Protein AF-A0A2T8IM24-F1 (afdb_monomer)

Sequence (301 aa):
MECHQFGLFATSTAQSNDSTATEGAIHGVPSIEKITFYLVRLEDGVILDEKAFCNDFINLAHSIGAYLYEDLLCIVSLRYQTIHILQIRDSGNLVEVRRIGAFCREDDELFLHSHVQSGYGGSFLPGIKQRLLSYIFRKTWNEVPDQTLRVQHLKKKFYFHFQDYVDLIIWKVQFLDRHHLFIKFGSVDGGVSRSTDQNLAFFAVYNMETTDIVSLYQNSSEELYSLFEQFYDHFHANPQDSSHGKFISSHSNDIHALDQLRTIKNKASSSSQFVKKMMASLPYTCQSQSPSPYFDLSLFS

pLDDT: mean 84.58, std 13.89, range [37.31, 98.0]

Nearest PDB structures (foldseek):
  5yu0-assembly1_B  TM=4.918E-01  e=1.268E+00  Streptomyces pristinaespiralis
  4m54-assembly1_A-2  TM=4.158E-01  e=3.220E+00  Staphylococcus aureus subsp. aureus MW2
  4mp3-assembly1_A-2  TM=2.498E-01  e=1.696E+00  Staphylococcus aureus subsp. aureus MW2
  4aud-assembly1_A  TM=3.528E-01  e=9.745E+00  Alternaria alternata

Secondary structure (DSSP, 8-state):
-----EEEEEEEPPEES-----TTPPTT--EEEEEEEEEEETTT--EEEEEEEEEE----GGGTTEEEETTEEEEEETTTTEEEEEEEETTTEEEEEEEESS-SSTTHHHHHHHHHTTS-------HHHHHHHHHHHHHHHHT--SHHHHHHHHIIIIITTHHHHHS-EEEEEEESSSSEEEEEEE-GGGGT----SS--EEEEEEETTTTEEEEEEETT-HHHHHHHHHSGGGGSPP-TT-GGGGG---TTT-HHHHHHHHHHHHH-S-HHHHHHHHHTTPSPP-------GGG-HHHH-

Mean predicted aligned error: 8.05 Å

Foldseek 3Di:
DPDFDKDKDKDFDDWDPPPPPDPQFDPPDTFTQKMKIFIAGPVPRDTLEMDIDGRFDWPPVVQQQWADAPQWIWGAGQGNLKIFIWGQDPSGYTHGPAIFGQALDPCVVVVVVVVVVVPPPDPDRHTPLVQVLVVQQVVLQVVDPDPVVSVVSCCVRDVVCVVVSSQWGFRGWYDLDPFKIWTKTWHPCCVPDPDQDDIWIKIFIAGSVVRHGPDIDTLQDPVVVVCCLQVVCSLARHPPVDPLCVQDDDSNRDVQNVVVVVVVCVPDPDNSVVSSVVCVCPSPHHDDDGSDNVNRPVVPD

InterPro domains:
  IPR008928 Six-hairpin glycosidase superfamily [SSF48208] (159-287)
  IPR019138 De-etiolated protein 1, Det1 [PF09737] (1-301)
  IPR019138 De-etiolated protein 1, Det1 [PTHR13374] (114-301)

Solvent-accessible surface area (backbone atoms only — not comparable to full-atom values): 17167 Å² total; per-residue (Å²): 131,89,80,84,52,72,43,82,49,77,52,66,52,73,74,43,87,79,63,72,87,50,91,75,52,45,86,92,51,66,29,20,58,40,35,36,40,37,37,24,34,63,90,81,64,47,75,58,34,73,49,75,41,66,65,34,31,60,49,65,69,85,38,46,23,38,26,66,47,95,52,39,35,40,36,39,35,50,20,62,46,30,39,40,33,30,36,58,41,97,89,44,41,76,42,79,78,49,57,40,21,66,37,59,50,88,65,46,59,61,60,50,58,61,49,62,77,67,72,67,88,65,90,77,67,48,33,52,62,36,42,48,52,51,46,54,50,52,53,53,52,69,73,40,90,52,71,74,60,25,56,55,47,36,44,64,66,45,63,69,42,41,66,66,61,68,59,41,35,64,71,34,48,25,62,65,52,100,51,33,37,37,35,28,34,24,48,85,60,64,84,77,53,90,70,87,85,77,73,65,37,35,42,32,36,33,32,63,82,84,60,40,64,77,46,77,40,52,51,66,36,64,67,60,46,52,51,46,49,64,44,40,66,58,64,42,81,73,47,84,90,42,87,47,44,77,23,54,65,37,53,52,81,28,71,65,47,32,50,52,51,50,52,54,58,71,69,47,94,41,70,58,60,49,41,34,60,65,48,64,60,56,52,54,48,81,68,87,76,74,46,43,67,93,61,20,46,93,82,75,108

Organism: NCBI:txid206008

Structure (mmCIF, N/CA/C/O backbone):
data_AF-A0A2T8IM24-F1
#
_entry.id   AF-A0A2T8IM24-F1
#
loop_
_atom_site.group_PDB
_atom_site.id
_atom_site.type_symbol
_atom_site.label_atom_id
_atom_site.label_alt_id
_atom_site.label_comp_id
_atom_site.label_asym_id
_atom_site.label_entity_id
_atom_site.label_seq_id
_atom_site.pdbx_PDB_ins_code
_atom_site.Cartn_x
_atom_site.Cartn_y
_atom_site.Cartn_z
_atom_site.occupancy
_atom_site.B_iso_or_equiv
_atom_site.auth_seq_id
_atom_site.auth_comp_id
_atom_site.auth_asym_id
_atom_site.auth_atom_id
_atom_site.pdbx_PDB_model_num
ATOM 1 N N . MET A 1 1 ? 27.065 -18.290 -9.291 1.00 46.19 1 MET A N 1
ATOM 2 C CA . MET A 1 1 ? 25.693 -17.957 -9.718 1.00 46.19 1 MET A CA 1
ATOM 3 C C . MET A 1 1 ? 25.746 -16.522 -10.189 1.00 46.19 1 MET A C 1
ATOM 5 O O . MET A 1 1 ? 26.211 -15.689 -9.420 1.00 46.19 1 MET A O 1
ATOM 9 N N . GLU A 1 2 ? 25.413 -16.257 -11.449 1.00 53.41 2 GLU A N 1
ATOM 10 C CA . GLU A 1 2 ? 25.278 -14.882 -11.937 1.00 53.41 2 GLU A CA 1
ATOM 11 C C . GLU A 1 2 ? 24.086 -14.257 -11.213 1.00 53.41 2 GLU A C 1
ATOM 13 O O . GLU A 1 2 ? 22.966 -14.754 -11.290 1.00 53.41 2 GLU A O 1
ATOM 18 N N . CYS A 1 3 ? 24.353 -13.237 -10.402 1.00 59.94 3 CYS A N 1
ATOM 19 C CA . CYS A 1 3 ? 23.313 -12.495 -9.711 1.00 59.94 3 CYS A CA 1
ATOM 20 C C . CYS A 1 3 ? 22.766 -11.475 -10.710 1.00 59.94 3 CYS A C 1
ATOM 22 O O . CYS A 1 3 ? 23.382 -10.429 -10.919 1.00 59.94 3 CYS A O 1
ATOM 24 N N . HIS A 1 4 ? 21.667 -11.804 -11.390 1.00 72.62 4 HIS A N 1
ATOM 25 C CA . HIS A 1 4 ? 21.020 -10.849 -12.281 1.00 72.62 4 HIS A CA 1
ATOM 26 C C . HIS A 1 4 ? 20.428 -9.717 -11.442 1.00 72.62 4 HIS A C 1
ATOM 28 O O . HIS A 1 4 ? 19.512 -9.916 -10.650 1.00 72.62 4 HIS A O 1
ATOM 34 N N . GLN A 1 5 ? 20.982 -8.518 -11.602 1.00 88.94 5 GLN A N 1
ATOM 35 C CA . GLN A 1 5 ? 20.450 -7.326 -10.961 1.00 88.94 5 GLN A CA 1
ATOM 36 C C . GLN A 1 5 ? 19.351 -6.729 -11.838 1.00 88.94 5 GLN A C 1
ATOM 38 O O . GLN A 1 5 ? 19.557 -6.479 -13.031 1.00 88.94 5 GLN A O 1
ATOM 43 N N . PHE A 1 6 ? 18.193 -6.480 -11.234 1.00 92.19 6 PHE A N 1
ATOM 44 C CA . PHE A 1 6 ? 17.045 -5.887 -11.907 1.00 92.19 6 PHE A CA 1
ATOM 45 C C . PHE A 1 6 ? 16.760 -4.484 -11.377 1.00 92.19 6 PHE A C 1
ATOM 47 O O . PHE A 1 6 ? 16.912 -4.203 -10.189 1.00 92.19 6 PHE A O 1
ATOM 54 N N . GLY A 1 7 ? 16.318 -3.607 -12.270 1.00 92.50 7 GLY A N 1
ATOM 55 C CA . GLY A 1 7 ? 15.739 -2.312 -11.952 1.00 92.50 7 GLY A CA 1
ATOM 56 C C . GLY A 1 7 ? 14.269 -2.284 -12.346 1.00 92.50 7 GLY A C 1
ATOM 57 O O . GLY A 1 7 ? 13.880 -2.848 -13.368 1.00 92.50 7 GLY A O 1
ATOM 58 N N . LEU A 1 8 ? 13.458 -1.607 -11.537 1.00 93.69 8 LEU A N 1
ATOM 59 C CA . LEU A 1 8 ? 12.052 -1.365 -11.826 1.00 93.69 8 LEU A CA 1
ATOM 60 C C . LEU A 1 8 ? 11.854 0.119 -12.137 1.00 93.69 8 LEU A C 1
ATOM 62 O O . LEU A 1 8 ? 12.146 0.977 -11.304 1.00 93.69 8 LEU A O 1
ATOM 66 N N . PHE A 1 9 ? 11.336 0.414 -13.324 1.00 94.88 9 PHE A N 1
ATOM 67 C CA . PHE A 1 9 ? 11.129 1.781 -13.799 1.00 94.88 9 PHE A CA 1
ATOM 68 C C . PHE A 1 9 ? 9.671 1.985 -14.179 1.00 94.88 9 PHE A C 1
ATOM 70 O O . PHE A 1 9 ? 9.049 1.082 -14.725 1.00 94.88 9 PHE A O 1
ATOM 77 N N . ALA A 1 10 ? 9.118 3.166 -13.917 1.00 95.25 10 ALA A N 1
ATOM 78 C CA . ALA A 1 10 ? 7.740 3.483 -14.270 1.00 95.25 10 ALA A CA 1
ATOM 79 C C . ALA A 1 10 ? 7.677 4.682 -15.218 1.00 95.25 10 ALA A C 1
ATOM 81 O O . ALA A 1 10 ? 8.375 5.677 -15.019 1.00 95.25 10 ALA A O 1
ATOM 82 N N . THR A 1 11 ? 6.807 4.607 -16.222 1.00 95.06 11 THR A N 1
ATOM 83 C CA . THR A 1 11 ? 6.471 5.732 -17.105 1.00 95.06 11 THR A CA 1
ATOM 84 C C . THR A 1 11 ? 4.968 5.952 -17.131 1.00 95.06 11 THR A C 1
ATOM 86 O O . THR A 1 11 ? 4.197 4.999 -17.027 1.00 95.06 11 THR A O 1
ATOM 89 N N . SER A 1 12 ? 4.543 7.189 -17.355 1.00 94.12 12 SER A N 1
ATOM 90 C CA . SER A 1 12 ? 3.135 7.559 -17.493 1.00 94.12 12 SER A CA 1
ATOM 91 C C . SER A 1 12 ? 2.935 8.476 -18.693 1.00 94.12 12 SER A C 1
ATOM 93 O O . SER A 1 12 ? 3.778 9.335 -18.960 1.00 94.12 12 SER A O 1
ATOM 95 N N . THR A 1 13 ? 1.809 8.335 -19.387 1.00 92.62 13 THR A N 1
ATOM 96 C CA . THR A 1 13 ? 1.351 9.347 -20.347 1.00 92.62 13 THR A CA 1
ATOM 97 C C . THR A 1 13 ? 0.894 10.622 -19.628 1.00 92.62 13 THR A C 1
ATOM 99 O O . THR A 1 13 ? 0.854 10.687 -18.395 1.00 92.62 13 THR A O 1
ATOM 102 N N . ALA A 1 14 ? 0.579 11.671 -20.394 1.00 83.31 14 ALA A N 1
ATOM 103 C CA . ALA A 1 14 ? 0.016 12.890 -19.828 1.00 83.31 14 ALA A CA 1
ATOM 104 C C . ALA A 1 14 ? -1.336 12.605 -19.154 1.00 83.31 14 ALA A C 1
ATOM 106 O O . ALA A 1 14 ? -2.124 11.779 -19.617 1.00 83.31 14 ALA A O 1
ATOM 107 N N . GLN A 1 15 ? -1.605 13.313 -18.059 1.00 76.81 15 GLN A N 1
ATOM 108 C CA . GLN A 1 15 ? -2.875 13.219 -17.350 1.00 76.81 15 GLN A CA 1
ATOM 109 C C . GLN A 1 15 ? -4.009 13.725 -18.249 1.00 76.81 15 GLN A C 1
ATOM 111 O O . GLN A 1 15 ? -3.958 14.851 -18.748 1.00 76.81 15 GLN A O 1
ATOM 116 N N . SER A 1 16 ? -5.041 12.905 -18.445 1.00 68.31 16 SER A N 1
ATOM 117 C CA . SER A 1 16 ? -6.236 13.306 -19.184 1.00 68.31 16 SER A CA 1
ATOM 118 C C . SER A 1 16 ? -7.248 13.919 -18.216 1.00 68.31 16 SER A C 1
ATOM 120 O O . SER A 1 16 ? -7.631 13.278 -17.234 1.00 68.31 16 SER A O 1
ATOM 122 N N . ASN A 1 17 ? -7.719 15.134 -18.505 1.00 61.56 17 ASN A N 1
ATOM 123 C CA . ASN A 1 17 ? -8.777 15.783 -17.718 1.00 61.56 17 ASN A CA 1
ATOM 124 C C . ASN A 1 17 ? -10.176 15.209 -18.005 1.00 61.56 17 ASN A C 1
ATOM 126 O O . ASN A 1 17 ? -11.102 15.464 -17.239 1.00 61.56 17 ASN A O 1
ATOM 130 N N . ASP A 1 18 ? -10.322 14.406 -19.062 1.00 57.75 18 ASP A N 1
ATOM 131 C CA . ASP A 1 18 ? -11.560 13.696 -19.385 1.00 57.75 18 ASP A CA 1
ATOM 132 C C . ASP A 1 18 ? -11.717 12.469 -18.480 1.00 57.75 18 ASP A C 1
ATOM 134 O O . ASP A 1 18 ? -11.495 11.321 -18.863 1.00 57.75 18 ASP A O 1
ATOM 138 N N . SER A 1 19 ? -12.095 12.700 -17.224 1.00 56.09 19 SER A N 1
ATOM 139 C CA . SER A 1 19 ? -12.531 11.631 -16.332 1.00 56.09 19 SER A CA 1
ATOM 140 C C . SER A 1 19 ? -13.982 11.266 -16.650 1.00 56.09 19 SER A C 1
ATOM 142 O O . SER A 1 19 ? -14.890 11.586 -15.881 1.00 56.09 19 SER A O 1
ATOM 144 N N . THR A 1 20 ? -14.239 10.592 -17.775 1.00 56.59 20 THR A N 1
ATOM 145 C CA . THR A 1 20 ? -15.517 9.881 -17.911 1.00 56.59 20 THR A CA 1
ATOM 146 C C . THR A 1 20 ? -15.603 8.878 -16.764 1.00 56.59 20 THR A C 1
ATOM 148 O O . THR A 1 20 ? -14.644 8.136 -16.527 1.00 56.59 20 THR A O 1
ATOM 151 N N . ALA A 1 21 ? -16.703 8.898 -16.011 1.00 57.41 21 ALA A N 1
ATOM 152 C CA . ALA A 1 21 ? -16.924 7.980 -14.903 1.00 57.41 21 ALA A CA 1
ATOM 153 C C . ALA A 1 21 ? -17.048 6.553 -15.454 1.00 57.4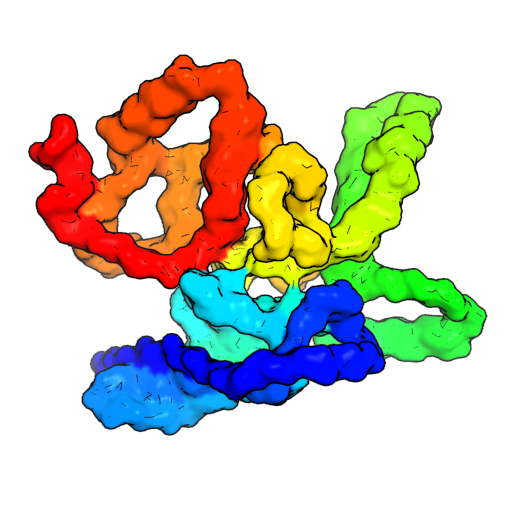1 21 ALA A C 1
ATOM 155 O O . ALA A 1 21 ? -18.109 6.136 -15.912 1.00 57.41 21 ALA A O 1
ATOM 156 N N . THR A 1 22 ? -15.930 5.833 -15.474 1.00 68.12 22 THR A N 1
ATOM 157 C CA . THR A 1 22 ? -15.889 4.405 -15.771 1.00 68.12 22 THR A CA 1
ATOM 158 C C . THR A 1 22 ? -16.422 3.641 -14.563 1.00 68.12 22 THR A C 1
ATOM 160 O O . THR A 1 22 ? -16.182 4.037 -13.420 1.00 68.12 22 THR A O 1
ATOM 163 N N . GLU A 1 23 ? -17.141 2.547 -14.798 1.00 74.69 23 GLU A N 1
ATOM 164 C CA . GLU A 1 23 ? -17.643 1.681 -13.731 1.00 74.69 23 GLU A CA 1
ATOM 165 C C . GLU A 1 23 ? -16.497 1.251 -12.792 1.00 74.69 23 GLU A C 1
ATOM 167 O O . GLU A 1 23 ? -15.430 0.839 -13.245 1.00 74.69 23 GLU A O 1
ATOM 172 N N . GLY A 1 24 ? -16.690 1.421 -11.480 1.00 79.19 24 GLY A N 1
ATOM 173 C CA . GLY A 1 24 ? -15.691 1.095 -10.453 1.00 79.19 24 GLY A CA 1
ATOM 174 C C . GLY A 1 24 ? -14.629 2.168 -10.167 1.00 79.19 24 GLY A C 1
ATOM 175 O O . GLY A 1 24 ? -13.860 2.000 -9.221 1.00 79.19 24 GLY A O 1
ATOM 176 N N . ALA A 1 25 ? -14.581 3.273 -10.920 1.00 86.38 25 ALA A N 1
ATOM 177 C CA . ALA A 1 25 ? -13.640 4.364 -10.660 1.00 86.38 25 ALA A CA 1
ATOM 178 C C . ALA A 1 25 ? -14.090 5.263 -9.491 1.00 86.38 25 ALA A C 1
ATOM 180 O 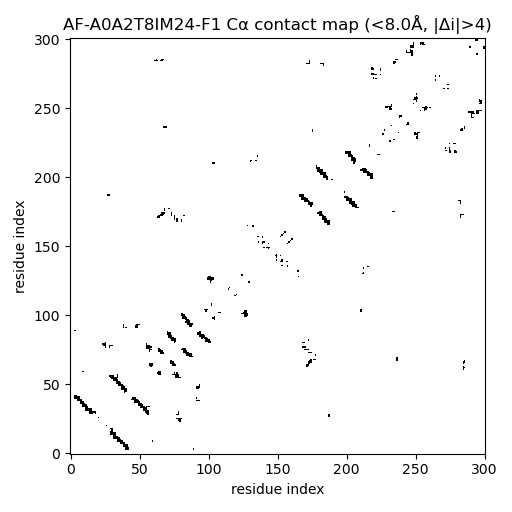O . ALA A 1 25 ? -15.253 5.662 -9.403 1.00 86.38 25 ALA A O 1
ATOM 181 N N . ILE A 1 26 ? -13.153 5.650 -8.622 1.00 86.88 26 ILE A N 1
ATOM 182 C CA . ILE A 1 26 ? -13.397 6.629 -7.558 1.00 86.88 26 ILE A CA 1
ATOM 183 C C . ILE A 1 26 ? -13.573 8.027 -8.153 1.00 86.88 26 ILE A C 1
ATOM 185 O O . ILE A 1 26 ? -12.699 8.553 -8.846 1.00 86.88 26 ILE A O 1
ATOM 189 N N . HIS A 1 27 ? -14.705 8.651 -7.830 1.00 83.25 27 HIS A N 1
ATOM 190 C CA . HIS A 1 27 ? -15.004 10.021 -8.226 1.00 83.25 27 HIS A CA 1
ATOM 191 C C . HIS A 1 27 ? -13.974 11.004 -7.644 1.00 83.25 27 HIS A C 1
ATOM 193 O O . HIS A 1 27 ? -13.648 10.945 -6.462 1.00 83.25 27 HIS A O 1
ATOM 199 N N . GLY A 1 28 ? -13.478 11.926 -8.471 1.00 83.06 28 GLY A N 1
ATOM 200 C CA . GLY A 1 28 ? -12.473 12.921 -8.076 1.00 83.06 28 GLY A CA 1
ATOM 201 C C . GLY A 1 28 ? -11.018 12.452 -8.194 1.00 83.06 28 GLY A C 1
ATOM 202 O O . GLY A 1 28 ? -10.115 13.284 -8.121 1.00 83.06 28 GLY A O 1
ATOM 203 N N . VAL A 1 29 ? -10.767 11.161 -8.444 1.00 86.62 29 VAL A N 1
ATOM 204 C CA . VAL A 1 29 ? -9.418 10.665 -8.753 1.00 86.62 29 VAL A CA 1
ATOM 205 C C . VAL A 1 29 ? -9.135 10.848 -10.253 1.00 86.62 29 VAL A C 1
ATOM 207 O O . VAL A 1 29 ? -9.960 10.446 -11.081 1.00 86.62 29 VAL A O 1
ATOM 210 N N . PRO A 1 30 ? -7.985 11.437 -10.641 1.00 88.19 30 PRO A N 1
ATOM 211 C CA . PRO A 1 30 ? -7.621 11.606 -12.045 1.00 88.19 30 PRO A CA 1
ATOM 212 C C . PRO A 1 30 ? -7.548 10.307 -12.860 1.00 88.19 30 PRO A C 1
ATOM 214 O O . PRO A 1 30 ? -7.606 9.201 -12.326 1.00 88.19 30 PRO A O 1
ATOM 217 N N . SER A 1 31 ? -7.401 10.441 -14.180 1.00 89.25 31 SER A N 1
ATOM 218 C CA . SER A 1 31 ? -7.038 9.332 -15.072 1.00 89.25 31 SER A CA 1
ATOM 219 C C . SER A 1 31 ? -5.699 9.614 -15.733 1.00 89.25 31 SER A C 1
ATOM 221 O O . SER A 1 31 ? -5.455 10.732 -16.193 1.00 89.25 31 SER A O 1
ATOM 223 N N . ILE A 1 32 ? -4.865 8.590 -15.837 1.00 91.44 32 ILE A N 1
ATOM 224 C CA . ILE A 1 32 ? -3.737 8.543 -16.758 1.00 91.44 32 ILE A CA 1
ATOM 225 C C . ILE A 1 32 ? -4.038 7.422 -17.750 1.00 91.44 32 ILE A C 1
ATOM 227 O O . ILE A 1 32 ? -4.327 6.291 -17.356 1.00 91.44 32 ILE A O 1
ATOM 231 N N . GLU A 1 33 ? -3.986 7.746 -19.041 1.00 91.56 33 GLU A N 1
ATOM 232 C CA . GLU A 1 33 ? -4.346 6.817 -20.118 1.00 91.56 33 GLU A CA 1
ATOM 233 C C . GLU A 1 33 ? -3.527 5.523 -20.045 1.00 91.56 33 GLU A C 1
ATOM 235 O O . GLU A 1 33 ? -4.095 4.434 -20.129 1.00 91.56 33 GLU A O 1
ATOM 240 N N . LYS A 1 34 ? -2.207 5.632 -19.840 1.00 94.69 34 LYS A N 1
ATOM 241 C CA . LYS A 1 34 ? -1.319 4.478 -19.699 1.00 94.69 34 LYS A CA 1
ATOM 242 C C . LYS A 1 34 ? -0.195 4.756 -18.700 1.00 94.69 34 LYS A C 1
ATOM 244 O O . LYS A 1 34 ? 0.597 5.682 -18.875 1.00 94.69 34 LYS A O 1
ATOM 249 N N . ILE A 1 35 ? -0.094 3.904 -17.686 1.00 96.75 35 ILE A N 1
ATOM 250 C CA . ILE A 1 35 ? 1.029 3.816 -16.745 1.00 96.75 35 ILE A CA 1
ATOM 251 C C . ILE A 1 35 ? 1.692 2.462 -16.967 1.00 96.75 35 ILE A C 1
ATOM 253 O O . ILE A 1 35 ? 1.000 1.455 -17.017 1.00 96.75 35 ILE A O 1
ATOM 257 N N . THR A 1 36 ? 3.010 2.408 -17.139 1.00 97.44 36 THR A N 1
ATOM 258 C CA . THR A 1 36 ? 3.729 1.147 -17.396 1.00 97.44 36 THR A CA 1
ATOM 259 C C . THR A 1 36 ? 4.910 1.013 -16.456 1.00 97.44 36 THR A C 1
ATOM 261 O O . THR A 1 36 ? 5.692 1.951 -16.325 1.00 97.44 36 THR A O 1
ATOM 264 N N . PHE A 1 37 ? 5.020 -0.144 -15.812 1.00 97.62 37 PHE A N 1
ATOM 265 C CA . PHE A 1 37 ? 6.180 -0.563 -15.036 1.00 97.62 37 PHE A CA 1
ATOM 266 C C . PHE A 1 37 ? 7.019 -1.513 -15.886 1.00 97.62 37 PHE A C 1
ATOM 268 O O . PHE A 1 37 ? 6.483 -2.494 -16.390 1.00 97.62 37 PHE A O 1
ATOM 275 N N . TYR A 1 38 ? 8.310 -1.236 -16.022 1.00 97.62 38 TYR A N 1
ATOM 276 C CA . TYR A 1 38 ? 9.271 -2.033 -16.777 1.00 97.62 38 TYR A CA 1
ATOM 277 C C . TYR A 1 38 ? 10.246 -2.701 -15.821 1.00 97.62 38 TYR A C 1
ATOM 279 O O . TYR A 1 38 ? 10.840 -2.033 -14.969 1.00 97.62 38 TYR A O 1
ATOM 287 N N . LEU A 1 39 ? 10.437 -4.002 -16.003 1.00 97.44 39 LEU A N 1
ATOM 288 C CA . LEU A 1 39 ? 11.530 -4.748 -15.402 1.00 97.44 39 LEU A CA 1
ATOM 289 C C . LEU A 1 39 ? 12.720 -4.701 -16.358 1.00 97.44 39 LEU A C 1
ATOM 291 O O . LEU A 1 39 ? 12.632 -5.170 -17.490 1.00 97.44 39 LEU A O 1
ATOM 295 N N . VAL A 1 40 ? 13.828 -4.124 -15.909 1.00 97.19 40 VAL A N 1
ATOM 296 C CA . VAL A 1 40 ? 15.020 -3.892 -16.730 1.00 97.19 40 VAL A CA 1
ATOM 297 C C . VAL A 1 40 ? 16.203 -4.613 -16.109 1.00 97.19 40 VAL A C 1
ATOM 299 O O . VAL A 1 40 ? 16.456 -4.482 -14.912 1.00 97.19 40 VAL A O 1
ATOM 302 N N . ARG A 1 41 ? 16.961 -5.356 -16.911 1.00 94.50 41 ARG A N 1
ATOM 303 C CA . ARG A 1 41 ? 18.243 -5.914 -16.478 1.00 94.50 41 ARG A CA 1
ATOM 304 C C . ARG A 1 41 ? 19.275 -4.793 -16.395 1.00 94.50 41 ARG A C 1
ATOM 306 O O . ARG A 1 41 ? 19.498 -4.085 -17.371 1.00 94.50 41 ARG A O 1
ATOM 313 N N . LEU A 1 42 ? 19.910 -4.625 -15.238 1.00 93.69 42 LEU A N 1
ATOM 314 C CA . LEU A 1 42 ? 20.828 -3.501 -15.017 1.00 93.69 42 LEU A CA 1
ATOM 315 C C . LEU A 1 42 ? 22.165 -3.642 -15.755 1.00 93.69 42 LEU A C 1
ATOM 317 O O . LEU A 1 42 ? 22.823 -2.638 -16.000 1.00 93.69 42 LEU A O 1
ATOM 321 N N . GLU A 1 43 ? 22.561 -4.865 -16.104 1.00 93.50 43 GLU A N 1
ATOM 322 C CA . GLU A 1 43 ? 23.828 -5.142 -16.789 1.00 93.50 43 GLU A CA 1
ATOM 323 C C . GLU A 1 43 ? 23.879 -4.555 -18.207 1.00 93.50 43 GLU A C 1
ATOM 325 O O . GLU A 1 43 ? 24.868 -3.929 -18.585 1.00 93.50 43 GLU A O 1
ATOM 330 N N . ASP A 1 44 ? 22.814 -4.748 -18.985 1.00 93.88 44 ASP A N 1
ATOM 331 C CA . ASP A 1 44 ? 22.751 -4.422 -20.414 1.00 93.88 44 ASP A CA 1
ATOM 332 C C . ASP A 1 44 ? 21.616 -3.439 -20.765 1.00 93.88 44 ASP A C 1
ATOM 334 O O . ASP A 1 44 ? 21.535 -2.965 -21.899 1.00 93.88 44 ASP A O 1
ATOM 338 N N . GLY A 1 45 ? 20.751 -3.099 -19.804 1.00 94.19 45 GLY A N 1
ATOM 339 C CA . GLY A 1 45 ? 19.612 -2.202 -20.002 1.00 94.19 45 GLY A CA 1
ATOM 340 C C . GLY A 1 45 ? 18.443 -2.835 -20.760 1.00 94.19 45 GLY A C 1
ATOM 341 O O . GLY A 1 45 ? 17.535 -2.115 -21.182 1.00 94.19 45 GLY A O 1
ATOM 342 N N . VAL A 1 46 ? 18.438 -4.158 -20.952 1.00 96.44 46 VAL A N 1
ATOM 343 C CA . VAL A 1 46 ? 17.363 -4.852 -21.670 1.00 96.44 46 VAL A CA 1
ATOM 344 C C . VAL A 1 46 ? 16.087 -4.860 -20.829 1.00 96.44 46 VAL A C 1
ATOM 346 O O . VAL A 1 46 ? 16.089 -5.261 -19.664 1.00 96.44 46 VAL A O 1
ATOM 349 N N . ILE A 1 47 ? 14.977 -4.445 -21.442 1.00 97.44 47 ILE A N 1
ATOM 350 C CA . ILE A 1 47 ? 13.635 -4.599 -20.872 1.00 97.44 47 ILE A CA 1
ATOM 351 C C . ILE A 1 47 ? 13.264 -6.081 -20.953 1.00 97.44 47 ILE A C 1
ATOM 353 O O . ILE A 1 47 ? 13.201 -6.648 -22.043 1.00 97.44 47 ILE A O 1
ATOM 357 N N . LEU A 1 48 ? 13.046 -6.700 -19.798 1.00 97.06 48 LEU A N 1
ATOM 358 C CA . LEU A 1 48 ? 12.711 -8.117 -19.677 1.00 97.06 48 LEU A CA 1
ATOM 359 C C . LEU A 1 48 ? 11.199 -8.347 -19.675 1.00 97.06 48 LEU A C 1
ATOM 361 O O . LEU A 1 48 ? 10.727 -9.306 -20.278 1.00 97.06 48 LEU A O 1
ATOM 365 N N . ASP A 1 49 ? 10.450 -7.465 -19.010 1.00 97.88 49 ASP A N 1
ATOM 366 C CA . ASP A 1 49 ? 8.996 -7.568 -18.892 1.00 97.88 49 ASP A CA 1
ATOM 367 C C . ASP A 1 49 ? 8.358 -6.200 -18.609 1.00 97.88 49 ASP A C 1
ATOM 369 O O . ASP A 1 49 ? 9.034 -5.263 -18.165 1.00 97.88 49 ASP A O 1
ATOM 373 N N . GLU A 1 50 ? 7.049 -6.090 -18.827 1.00 97.25 50 GLU A N 1
ATOM 374 C CA . GLU A 1 50 ? 6.271 -4.887 -18.542 1.00 97.25 50 GLU A CA 1
ATOM 375 C C . GLU A 1 50 ? 4.887 -5.184 -17.945 1.00 97.25 50 GLU A C 1
ATOM 377 O O . GLU A 1 50 ? 4.201 -6.138 -18.306 1.00 97.25 50 GLU A O 1
ATOM 382 N N . LYS A 1 51 ? 4.428 -4.307 -17.049 1.00 97.50 51 LYS A N 1
ATOM 383 C CA . LYS A 1 51 ? 3.048 -4.280 -16.552 1.00 97.50 51 LYS A CA 1
ATOM 384 C C . LYS A 1 51 ? 2.432 -2.918 -16.834 1.00 97.50 51 LYS A C 1
ATOM 386 O O . LYS A 1 51 ? 2.822 -1.918 -16.231 1.00 97.50 51 LYS A O 1
ATOM 391 N N . ALA A 1 52 ? 1.440 -2.894 -17.720 1.00 97.00 52 ALA A N 1
ATOM 392 C CA . ALA A 1 52 ? 0.676 -1.697 -18.043 1.00 97.00 52 ALA A CA 1
ATOM 393 C C . ALA A 1 52 ? -0.654 -1.628 -17.272 1.00 97.00 52 ALA A C 1
ATOM 395 O O . ALA A 1 52 ? -1.342 -2.632 -17.090 1.00 97.00 52 ALA A O 1
ATOM 396 N N . PHE A 1 53 ? -1.021 -0.414 -16.874 1.00 96.12 53 PHE A N 1
ATOM 397 C CA . PHE A 1 53 ? -2.297 -0.027 -16.285 1.00 96.12 53 PHE A CA 1
ATOM 398 C C . PHE A 1 53 ? -2.917 1.046 -17.175 1.00 96.12 53 PHE A C 1
ATOM 400 O O . PHE A 1 53 ? -2.265 2.045 -17.490 1.00 96.12 53 PHE A O 1
ATOM 407 N N . CYS A 1 54 ? -4.160 0.830 -17.598 1.00 93.38 54 CYS A N 1
ATOM 408 C CA . CYS A 1 54 ? -4.859 1.719 -18.518 1.00 93.38 54 CYS A CA 1
ATOM 409 C C . CYS A 1 54 ? -5.988 2.460 -17.810 1.00 93.38 54 CYS A C 1
ATOM 411 O O . CYS A 1 54 ? -6.754 1.847 -17.067 1.00 93.38 54 CYS A O 1
ATOM 413 N N . ASN A 1 55 ? -6.124 3.755 -18.097 1.00 92.25 55 ASN A N 1
ATOM 414 C CA . ASN A 1 55 ? -7.153 4.624 -17.521 1.00 92.25 55 ASN A CA 1
ATOM 415 C C . ASN A 1 55 ? -7.211 4.534 -15.991 1.00 92.25 55 ASN A C 1
ATOM 417 O O . ASN A 1 55 ? -8.287 4.385 -15.410 1.00 92.25 55 ASN A O 1
ATOM 421 N N . ASP A 1 56 ? -6.041 4.568 -15.358 1.00 93.44 56 ASP A N 1
ATOM 422 C CA . ASP A 1 56 ? -5.857 4.404 -13.918 1.00 93.44 56 ASP A CA 1
ATOM 423 C C . ASP A 1 56 ? -5.050 5.579 -13.353 1.00 93.44 56 ASP A C 1
ATOM 425 O O . ASP A 1 56 ? -4.498 6.396 -14.089 1.00 93.44 56 ASP A O 1
ATOM 429 N N . PHE A 1 57 ? -4.976 5.676 -12.034 1.00 93.19 57 PHE A N 1
ATOM 430 C CA . PHE A 1 57 ? -4.120 6.605 -11.329 1.00 93.19 57 PHE A CA 1
ATOM 431 C C . PHE A 1 57 ? -3.275 5.852 -10.306 1.00 93.19 57 PHE A C 1
ATOM 433 O O . PHE A 1 57 ? -3.772 5.359 -9.294 1.00 93.19 57 PH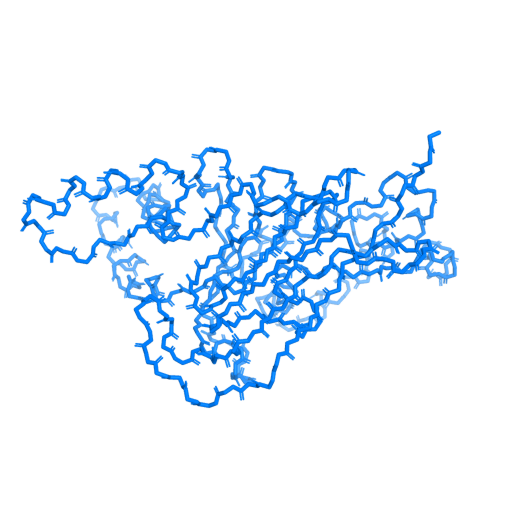E A O 1
ATOM 440 N N . ILE A 1 58 ? -1.972 5.805 -10.566 1.00 94.44 58 ILE A N 1
ATOM 441 C CA . ILE A 1 58 ? -0.958 5.298 -9.644 1.00 94.44 58 ILE A CA 1
ATOM 442 C C . ILE A 1 58 ? -0.055 6.482 -9.316 1.00 94.44 58 ILE A C 1
ATOM 444 O O . ILE A 1 58 ? 0.497 7.120 -10.213 1.00 94.44 58 ILE A O 1
ATOM 448 N N . ASN A 1 59 ? 0.082 6.806 -8.031 1.00 91.06 59 ASN A N 1
ATOM 449 C CA . ASN A 1 59 ? 0.858 7.969 -7.612 1.00 91.06 59 ASN A CA 1
ATOM 450 C C . ASN A 1 59 ? 2.368 7.697 -7.716 1.00 91.06 59 ASN A C 1
ATOM 452 O O . ASN A 1 59 ? 2.998 7.250 -6.761 1.00 91.06 59 ASN A O 1
ATOM 456 N N . LEU A 1 60 ? 2.958 7.973 -8.877 1.00 89.69 60 LEU A N 1
ATOM 457 C CA . LEU A 1 60 ? 4.394 7.780 -9.105 1.00 89.69 60 LEU A CA 1
ATOM 458 C C . LEU A 1 60 ? 5.270 8.851 -8.430 1.00 89.69 60 LEU A C 1
ATOM 460 O O . LEU A 1 60 ? 6.483 8.664 -8.326 1.00 89.69 60 LEU A O 1
ATOM 464 N N . ALA A 1 61 ? 4.694 9.959 -7.945 1.00 85.56 61 ALA A N 1
ATOM 465 C CA . ALA A 1 61 ? 5.464 11.001 -7.274 1.00 85.56 61 ALA A CA 1
ATOM 466 C C . ALA A 1 61 ? 6.116 10.430 -6.009 1.00 85.56 61 ALA A C 1
ATOM 468 O O . ALA A 1 61 ? 5.440 9.866 -5.148 1.00 85.56 61 ALA A O 1
ATOM 469 N N . HIS A 1 62 ? 7.441 10.557 -5.916 1.00 82.06 62 HIS A N 1
ATO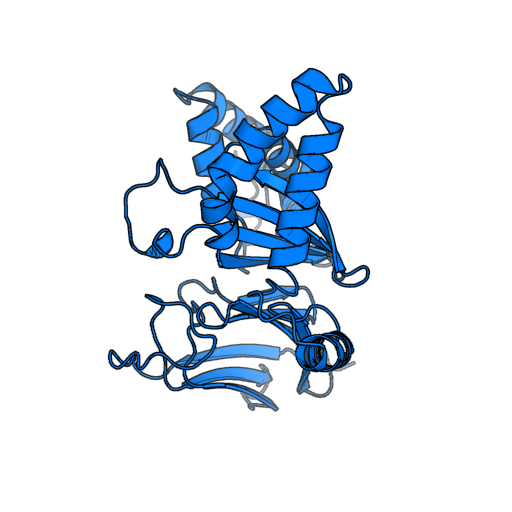M 470 C CA . HIS A 1 62 ? 8.249 9.986 -4.833 1.00 82.06 62 HIS A CA 1
ATOM 471 C C . HIS A 1 62 ? 8.031 8.478 -4.602 1.00 82.06 62 HIS A C 1
ATOM 473 O O . HIS A 1 62 ? 8.256 8.009 -3.491 1.00 82.06 62 HIS A O 1
ATOM 479 N N . SER A 1 63 ? 7.581 7.727 -5.616 1.00 83.44 63 SER A N 1
ATOM 480 C CA . SER A 1 63 ? 7.267 6.293 -5.511 1.00 83.44 63 SER A CA 1
ATOM 481 C C . SER A 1 63 ? 6.180 5.968 -4.475 1.00 83.44 63 SER A C 1
ATOM 483 O O . SER A 1 63 ? 6.222 4.931 -3.825 1.00 83.44 63 SER A O 1
ATOM 485 N N . ILE A 1 64 ? 5.196 6.852 -4.272 1.00 86.69 64 ILE A N 1
ATOM 486 C CA . ILE A 1 64 ? 4.135 6.642 -3.269 1.00 86.69 64 ILE A CA 1
ATOM 487 C C . ILE A 1 64 ? 3.233 5.449 -3.612 1.00 86.69 64 ILE A C 1
ATOM 489 O O . ILE A 1 64 ? 2.788 4.739 -2.713 1.00 86.69 64 ILE A O 1
ATOM 493 N N . GLY A 1 65 ? 2.945 5.252 -4.894 1.00 90.69 65 GLY A N 1
ATOM 494 C CA . GLY A 1 65 ? 2.008 4.254 -5.398 1.00 90.69 65 GLY A CA 1
ATOM 495 C C . GLY A 1 65 ? 2.599 2.861 -5.582 1.00 90.69 65 GLY A C 1
ATOM 496 O O . GLY A 1 65 ? 1.868 1.980 -6.023 1.00 90.69 65 GLY A O 1
ATOM 497 N N . ALA A 1 66 ? 3.883 2.651 -5.276 1.00 93.94 66 ALA A N 1
ATOM 498 C CA . ALA A 1 66 ? 4.523 1.347 -5.383 1.00 93.94 66 ALA A CA 1
ATOM 499 C C . ALA A 1 66 ? 5.515 1.101 -4.239 1.00 93.94 66 ALA A C 1
ATOM 501 O O . ALA A 1 66 ? 6.224 2.014 -3.817 1.00 93.94 66 ALA A O 1
ATOM 502 N N . TYR A 1 67 ? 5.590 -0.137 -3.759 1.00 94.25 67 TYR A N 1
ATOM 503 C CA . TYR A 1 67 ? 6.554 -0.552 -2.741 1.00 94.25 67 TYR A CA 1
ATOM 504 C C . TYR A 1 67 ? 7.100 -1.942 -3.076 1.00 94.25 67 TYR A C 1
ATOM 506 O O . TYR A 1 67 ? 6.344 -2.850 -3.414 1.00 94.25 67 TYR A O 1
ATOM 514 N N . LEU A 1 68 ? 8.416 -2.101 -2.978 1.00 91.94 68 LEU A N 1
ATOM 515 C CA . LEU A 1 68 ? 9.150 -3.337 -3.224 1.00 91.94 68 LEU A CA 1
ATOM 516 C C . LEU A 1 68 ? 9.664 -3.906 -1.897 1.00 91.94 68 LEU A C 1
ATOM 518 O O . LEU A 1 68 ? 10.292 -3.194 -1.112 1.00 91.94 68 LEU A O 1
ATOM 522 N N . TYR A 1 69 ? 9.419 -5.190 -1.675 1.00 91.19 69 TYR A N 1
ATOM 523 C CA . TYR A 1 69 ? 9.939 -5.967 -0.559 1.00 91.19 69 TYR A CA 1
ATOM 524 C C . TYR A 1 69 ? 10.512 -7.270 -1.101 1.00 91.19 69 TYR A C 1
ATOM 526 O O . TYR A 1 69 ? 9.764 -8.125 -1.570 1.00 91.19 69 TYR A O 1
ATOM 534 N N . GLU A 1 70 ? 11.837 -7.403 -1.050 1.00 89.62 70 GLU A N 1
ATOM 535 C CA . GLU A 1 70 ? 12.563 -8.495 -1.703 1.00 89.62 70 GLU A CA 1
ATOM 536 C C . GLU A 1 70 ? 12.189 -8.597 -3.197 1.00 89.62 70 GLU A C 1
ATOM 538 O O . GLU A 1 70 ? 12.487 -7.687 -3.969 1.00 89.62 70 GLU A O 1
ATOM 543 N N . ASP A 1 71 ? 11.512 -9.670 -3.601 1.00 92.62 71 ASP A N 1
ATOM 544 C CA . ASP A 1 71 ? 11.019 -9.923 -4.956 1.00 92.62 71 ASP A CA 1
ATOM 545 C C . ASP A 1 71 ? 9.525 -9.582 -5.137 1.00 92.62 71 ASP A C 1
ATOM 547 O O . ASP A 1 71 ? 8.989 -9.738 -6.235 1.00 92.62 71 ASP A O 1
ATOM 551 N N . LEU A 1 72 ? 8.835 -9.129 -4.085 1.00 95.12 72 LEU A N 1
ATOM 552 C CA . LEU A 1 72 ? 7.417 -8.775 -4.112 1.00 95.12 72 LEU A CA 1
ATOM 553 C C . LEU A 1 72 ? 7.232 -7.271 -4.291 1.00 95.12 72 LEU A C 1
ATOM 555 O O . LEU A 1 72 ? 7.679 -6.453 -3.490 1.00 95.12 72 LEU A O 1
ATOM 559 N N . LEU A 1 73 ? 6.490 -6.905 -5.324 1.00 95.62 73 LEU A N 1
ATOM 560 C CA . LEU A 1 73 ? 6.112 -5.544 -5.656 1.00 95.62 73 LEU A CA 1
ATOM 561 C C . LEU A 1 73 ? 4.620 -5.356 -5.387 1.00 95.62 73 LEU A C 1
ATOM 563 O O . LEU A 1 73 ? 3.798 -6.084 -5.940 1.00 95.62 73 LEU A O 1
ATOM 567 N N . CYS A 1 74 ? 4.253 -4.354 -4.590 1.00 96.12 74 CYS A N 1
ATOM 568 C CA . CYS A 1 74 ? 2.873 -3.896 -4.502 1.00 96.12 74 CYS A CA 1
ATOM 569 C C . CYS A 1 74 ? 2.699 -2.584 -5.265 1.00 96.12 74 CYS A C 1
ATOM 571 O O . CYS A 1 74 ? 3.543 -1.692 -5.187 1.00 96.12 74 CYS A O 1
ATOM 573 N N . ILE A 1 75 ? 1.603 -2.475 -6.013 1.00 97.31 75 ILE A N 1
ATOM 574 C CA . ILE A 1 75 ? 1.219 -1.281 -6.770 1.00 97.31 75 ILE A CA 1
ATOM 575 C C . ILE A 1 75 ? -0.218 -0.928 -6.399 1.00 97.31 75 ILE A C 1
ATOM 577 O O . ILE A 1 75 ? -1.110 -1.774 -6.470 1.00 97.31 75 ILE A O 1
ATOM 581 N N . VAL A 1 76 ? -0.451 0.321 -6.003 1.00 96.69 76 VAL A N 1
ATOM 582 C CA . VAL A 1 76 ? -1.770 0.812 -5.593 1.00 96.69 76 VAL A CA 1
ATOM 583 C C . VAL A 1 76 ? -2.441 1.528 -6.760 1.00 96.69 76 VAL A C 1
ATOM 585 O O . VAL A 1 76 ? -2.072 2.652 -7.106 1.00 96.69 76 VAL A O 1
ATOM 588 N N . SER A 1 77 ? -3.469 0.889 -7.316 1.00 95.75 77 SER A N 1
ATOM 589 C CA . SER A 1 77 ? -4.465 1.523 -8.179 1.00 95.75 77 SER A CA 1
ATOM 590 C C . SER A 1 77 ? -5.379 2.389 -7.312 1.00 95.75 77 SER A C 1
ATOM 592 O O . SER A 1 77 ? -6.278 1.888 -6.629 1.00 95.75 77 SER A O 1
ATOM 594 N N . LEU A 1 78 ? -5.134 3.703 -7.290 1.00 93.19 78 LEU A N 1
ATOM 595 C CA . LEU A 1 78 ? -5.951 4.634 -6.505 1.00 93.19 78 LEU A CA 1
ATOM 596 C C . LEU A 1 78 ? -7.332 4.816 -7.129 1.00 93.19 78 LEU A C 1
ATOM 598 O O . LEU A 1 78 ? -8.315 4.966 -6.404 1.00 93.19 78 LEU A O 1
ATOM 602 N N . ARG A 1 79 ? -7.429 4.789 -8.460 1.00 91.75 79 ARG A N 1
ATOM 603 C CA . ARG A 1 79 ? -8.707 4.999 -9.143 1.00 91.75 79 ARG A CA 1
ATOM 604 C C . ARG A 1 79 ? -9.646 3.812 -8.958 1.00 91.75 79 ARG A C 1
ATOM 606 O O . ARG A 1 79 ? -10.826 4.047 -8.737 1.00 91.75 79 ARG A O 1
ATOM 613 N N . TYR A 1 80 ? -9.139 2.578 -8.986 1.00 93.31 80 TYR A N 1
ATOM 614 C CA . TYR A 1 80 ? -9.957 1.361 -8.845 1.00 93.31 80 TYR A CA 1
ATOM 615 C C . TYR A 1 80 ? -9.815 0.669 -7.486 1.00 93.31 80 TYR A C 1
ATOM 617 O O . TYR A 1 80 ? -10.321 -0.435 -7.296 1.00 93.31 80 TYR A O 1
ATOM 625 N N . GLN A 1 81 ? -9.130 1.300 -6.527 1.00 94.19 81 GLN A N 1
ATOM 626 C CA . GLN A 1 81 ? -9.008 0.816 -5.147 1.00 94.19 81 GLN A CA 1
ATOM 627 C C . GLN A 1 81 ? -8.513 -0.632 -5.055 1.00 94.19 81 GLN A C 1
ATOM 629 O O . GLN A 1 81 ? -9.033 -1.442 -4.285 1.00 94.19 81 GLN A O 1
ATOM 634 N N . THR A 1 82 ? -7.500 -0.942 -5.864 1.00 95.62 82 THR A N 1
ATOM 635 C CA . THR A 1 82 ? -6.920 -2.282 -5.978 1.00 95.62 82 THR A CA 1
ATOM 636 C C . THR A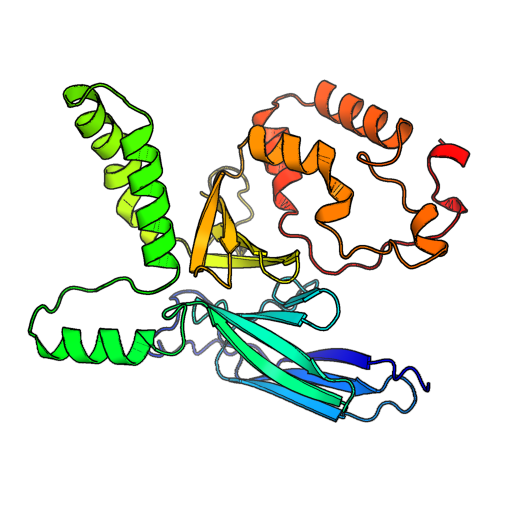 1 82 ? -5.423 -2.238 -5.701 1.00 95.62 82 THR A C 1
ATOM 638 O O . THR A 1 82 ? -4.691 -1.405 -6.230 1.00 95.62 82 THR A O 1
ATOM 641 N N . ILE A 1 83 ? -4.957 -3.150 -4.858 1.00 97.69 83 ILE A N 1
ATOM 642 C CA . ILE A 1 83 ? -3.545 -3.397 -4.592 1.00 97.69 83 ILE A CA 1
ATOM 643 C C . ILE A 1 83 ? -3.142 -4.591 -5.452 1.00 97.69 83 ILE A C 1
ATOM 645 O O . ILE A 1 83 ? -3.626 -5.706 -5.245 1.00 97.69 83 ILE A O 1
ATOM 649 N N . HIS A 1 84 ? -2.271 -4.352 -6.420 1.00 97.56 84 HIS A N 1
ATOM 650 C CA . HIS A 1 84 ? -1.691 -5.386 -7.267 1.00 97.56 84 HIS A CA 1
ATOM 651 C C . HIS A 1 84 ? -0.421 -5.900 -6.607 1.00 97.56 84 HIS A C 1
ATOM 653 O O . HIS A 1 84 ? 0.465 -5.102 -6.311 1.00 97.56 84 HIS A O 1
ATOM 659 N N . ILE A 1 85 ? -0.329 -7.207 -6.382 1.00 97.62 85 ILE A N 1
ATOM 660 C CA . ILE A 1 85 ? 0.869 -7.867 -5.865 1.00 97.62 85 ILE A CA 1
ATOM 661 C C . ILE A 1 85 ? 1.508 -8.628 -7.019 1.00 97.62 85 ILE A C 1
ATOM 663 O O . ILE A 1 85 ? 0.909 -9.555 -7.570 1.00 97.62 85 ILE A O 1
ATOM 667 N N . LEU A 1 86 ? 2.717 -8.226 -7.388 1.00 97.69 86 LEU A N 1
ATOM 668 C CA . LEU A 1 86 ? 3.524 -8.853 -8.421 1.00 97.69 86 LEU A CA 1
ATOM 669 C C . LEU A 1 86 ? 4.773 -9.470 -7.797 1.00 97.69 86 LEU A C 1
ATOM 671 O O . LEU A 1 86 ? 5.323 -8.928 -6.846 1.00 97.69 86 LEU A O 1
ATOM 675 N N . GLN A 1 87 ? 5.228 -10.586 -8.350 1.00 96.81 87 GLN A N 1
ATOM 676 C CA . GLN A 1 87 ? 6.483 -11.229 -7.995 1.00 96.81 87 GLN A CA 1
ATOM 677 C C . GLN A 1 87 ? 7.461 -11.119 -9.164 1.00 96.81 87 GLN A C 1
ATOM 679 O O . GLN A 1 87 ? 7.135 -11.509 -10.290 1.00 96.81 87 GLN A O 1
ATOM 684 N N . ILE A 1 88 ? 8.655 -10.607 -8.882 1.00 95.69 88 ILE A N 1
ATOM 685 C CA . ILE A 1 88 ? 9.789 -10.569 -9.802 1.00 95.69 88 ILE A CA 1
ATOM 686 C C . ILE A 1 88 ? 10.452 -11.947 -9.764 1.00 95.69 88 ILE A C 1
ATOM 688 O O . ILE A 1 88 ? 10.937 -12.386 -8.727 1.00 95.69 88 ILE A O 1
ATOM 692 N N . ARG A 1 89 ? 10.443 -12.666 -10.886 1.00 94.94 89 ARG A N 1
ATOM 693 C CA . ARG A 1 89 ? 11.104 -13.974 -11.004 1.00 94.94 89 ARG A CA 1
ATOM 694 C C . ARG A 1 89 ? 12.547 -13.801 -11.465 1.00 94.94 89 ARG A C 1
ATOM 696 O O . ARG A 1 89 ? 12.815 -12.951 -12.310 1.00 94.94 89 ARG A O 1
ATOM 703 N N . ASP A 1 90 ? 13.431 -14.698 -11.032 1.00 91.44 90 ASP A N 1
ATOM 704 C CA . ASP A 1 90 ? 14.826 -14.765 -11.505 1.00 91.44 90 ASP A CA 1
ATOM 705 C C . ASP A 1 90 ? 14.937 -14.935 -13.030 1.00 91.44 90 ASP A C 1
ATOM 707 O O . ASP A 1 90 ? 15.926 -14.536 -13.639 1.00 91.44 90 ASP A O 1
ATOM 711 N N . SER A 1 91 ? 13.896 -15.484 -13.669 1.00 92.44 91 SER A N 1
ATOM 712 C CA . SER A 1 91 ? 13.778 -15.586 -15.127 1.00 92.44 91 SER A CA 1
ATOM 713 C C . SER A 1 91 ? 13.589 -14.239 -15.835 1.00 92.44 91 SER A C 1
ATOM 715 O O . SER A 1 91 ? 13.617 -14.200 -17.064 1.00 92.44 91 SER A O 1
ATOM 717 N N . GLY A 1 92 ? 13.404 -13.142 -15.094 1.00 93.06 92 GLY A N 1
ATOM 718 C CA . GLY A 1 92 ? 13.157 -11.817 -15.650 1.00 93.06 92 GLY A CA 1
ATOM 719 C C . GLY A 1 92 ? 11.690 -11.552 -15.975 1.00 93.06 92 GLY A C 1
ATOM 720 O O . GLY A 1 92 ? 11.411 -10.865 -16.948 1.00 93.06 92 GLY A O 1
ATOM 721 N N . ASN A 1 93 ? 10.751 -12.101 -15.198 1.00 94.81 93 ASN A N 1
ATOM 722 C CA . ASN A 1 93 ? 9.313 -11.919 -15.433 1.00 94.81 93 ASN A CA 1
ATOM 723 C C . ASN A 1 93 ? 8.608 -11.253 -14.248 1.00 94.81 93 ASN A C 1
ATOM 725 O O . ASN A 1 93 ? 8.935 -11.525 -13.090 1.00 94.81 93 ASN A O 1
ATOM 729 N N . LEU A 1 94 ? 7.597 -10.438 -14.552 1.00 96.25 94 LEU A N 1
ATOM 730 C CA . LEU A 1 94 ? 6.666 -9.823 -13.610 1.00 96.25 94 LEU A CA 1
ATOM 731 C C . LEU A 1 94 ? 5.370 -10.638 -13.566 1.00 96.25 94 LEU A C 1
ATOM 733 O O . LEU A 1 94 ? 4.497 -10.513 -14.424 1.00 96.25 94 LEU A O 1
ATOM 737 N N . VAL A 1 95 ? 5.211 -11.458 -12.529 1.00 97.12 95 VAL A N 1
ATOM 738 C CA . VAL A 1 95 ? 4.024 -12.311 -12.374 1.00 97.12 95 VAL A CA 1
ATOM 739 C C . VAL A 1 95 ? 3.067 -11.683 -11.371 1.00 97.12 95 VAL A C 1
ATOM 741 O O . VAL A 1 95 ? 3.410 -11.543 -10.204 1.00 97.12 95 VAL A O 1
ATOM 744 N N . GLU A 1 96 ? 1.853 -11.327 -11.788 1.00 95.75 96 GLU A N 1
ATOM 745 C CA . GLU A 1 96 ? 0.807 -10.887 -10.857 1.00 95.75 96 GLU A CA 1
ATOM 746 C C . GLU A 1 96 ? 0.294 -12.086 -10.049 1.00 95.75 96 GLU A C 1
ATOM 748 O O . GLU A 1 96 ? -0.332 -12.987 -10.598 1.00 95.75 96 GLU A O 1
ATOM 753 N N . VAL A 1 97 ? 0.591 -12.105 -8.748 1.00 95.38 97 VAL A N 1
ATOM 754 C CA . VAL A 1 97 ? 0.276 -13.221 -7.840 1.00 95.38 97 VAL A CA 1
ATOM 755 C C . VAL A 1 97 ? -0.955 -12.961 -6.975 1.00 95.38 97 VAL A C 1
ATOM 757 O O . VAL A 1 97 ? -1.480 -13.888 -6.362 1.00 95.38 97 VAL A O 1
ATOM 760 N N . ARG A 1 98 ? -1.403 -11.702 -6.866 1.00 94.38 98 ARG A N 1
ATOM 761 C CA . ARG A 1 98 ? -2.625 -11.352 -6.128 1.00 94.38 98 ARG A CA 1
ATOM 762 C C . ARG A 1 98 ? -3.176 -9.988 -6.526 1.00 94.38 98 ARG A C 1
ATOM 764 O O . ARG A 1 98 ? -2.419 -9.071 -6.836 1.00 94.38 98 ARG A O 1
ATOM 771 N N . ARG A 1 99 ? -4.495 -9.832 -6.409 1.00 94.75 99 ARG A N 1
ATOM 772 C CA . ARG A 1 99 ? -5.187 -8.535 -6.395 1.00 94.75 99 ARG A CA 1
ATOM 773 C C . ARG A 1 99 ? -6.006 -8.424 -5.118 1.00 94.75 99 ARG A C 1
ATOM 775 O O . ARG A 1 99 ? -6.681 -9.376 -4.741 1.00 94.75 99 ARG A O 1
ATOM 782 N N . ILE A 1 100 ? -5.916 -7.286 -4.441 1.00 95.81 100 ILE A N 1
ATOM 783 C CA . ILE A 1 100 ? -6.635 -7.031 -3.189 1.00 95.81 100 ILE A CA 1
ATOM 784 C C . ILE A 1 100 ? -7.417 -5.730 -3.350 1.00 95.81 100 ILE A C 1
ATOM 786 O O . ILE A 1 100 ? -6.823 -4.664 -3.477 1.00 95.81 100 ILE A O 1
ATOM 790 N N . GLY A 1 101 ? -8.742 -5.806 -3.331 1.00 93.25 101 GLY A N 1
ATOM 791 C CA . GLY A 1 101 ? -9.614 -4.645 -3.510 1.00 93.25 101 GLY A CA 1
ATOM 792 C C . GLY A 1 101 ? -11.069 -5.030 -3.289 1.00 93.25 101 GLY A C 1
ATOM 793 O O . GLY A 1 101 ? -11.447 -5.403 -2.175 1.00 93.25 101 GLY A O 1
ATOM 794 N N . ALA A 1 102 ? -11.868 -4.983 -4.359 1.00 88.94 102 ALA A N 1
ATOM 795 C CA . ALA A 1 102 ? -13.240 -5.496 -4.363 1.00 88.94 102 ALA A CA 1
ATOM 796 C C . ALA A 1 102 ? -13.303 -6.995 -4.021 1.00 88.94 102 ALA A C 1
ATOM 798 O O . ALA A 1 102 ? -14.225 -7.436 -3.341 1.00 88.94 102 ALA A O 1
ATOM 799 N N . PHE A 1 103 ? -12.279 -7.747 -4.418 1.00 89.06 103 PHE A N 1
ATOM 800 C CA . PHE A 1 103 ? -12.086 -9.151 -4.078 1.00 89.06 103 PHE A CA 1
ATOM 801 C C . PHE A 1 103 ? -10.773 -9.296 -3.304 1.00 89.06 103 PHE A C 1
ATOM 803 O O . PHE A 1 103 ? -9.818 -8.545 -3.532 1.00 89.06 103 PHE A O 1
ATOM 810 N N . CYS A 1 104 ? -10.740 -10.214 -2.342 1.00 88.12 104 CYS A N 1
ATOM 811 C CA . CYS A 1 104 ? -9.549 -10.514 -1.543 1.00 88.12 104 CYS A CA 1
ATOM 812 C C . CYS A 1 104 ? -8.977 -11.901 -1.857 1.00 88.12 104 CYS A C 1
ATOM 814 O O . CYS A 1 104 ? -7.816 -12.157 -1.532 1.00 88.12 104 CYS A O 1
ATOM 816 N N . ARG A 1 105 ? -9.784 -12.777 -2.463 1.00 85.38 105 ARG A N 1
ATOM 817 C CA . ARG A 1 105 ? -9.422 -14.109 -2.950 1.00 85.38 105 ARG A CA 1
ATOM 818 C C . ARG A 1 105 ? -9.943 -14.310 -4.371 1.00 85.38 105 ARG A C 1
ATOM 820 O O . ARG A 1 105 ? -10.892 -13.650 -4.785 1.00 85.38 105 ARG A O 1
ATOM 827 N N . GLU A 1 106 ? -9.318 -15.225 -5.103 1.00 78.56 106 GLU A N 1
ATOM 828 C CA . GLU A 1 106 ? -9.670 -15.531 -6.498 1.00 78.56 106 GLU A CA 1
ATOM 829 C C . GLU A 1 106 ? -11.075 -16.137 -6.632 1.00 78.56 106 GLU A C 1
ATOM 831 O O . GLU A 1 106 ? -11.754 -15.924 -7.631 1.00 78.56 106 GLU A O 1
ATOM 836 N N . ASP A 1 107 ? -11.539 -16.861 -5.613 1.00 78.69 107 ASP A N 1
ATOM 837 C CA . ASP A 1 107 ? -12.855 -17.494 -5.570 1.00 78.69 107 ASP A CA 1
ATOM 838 C C . ASP A 1 107 ? -13.990 -16.541 -5.151 1.00 78.69 107 ASP A C 1
ATOM 840 O O . ASP A 1 107 ? -15.160 -16.858 -5.380 1.00 78.69 107 ASP A O 1
ATOM 844 N N . ASP A 1 108 ? -13.679 -15.353 -4.608 1.00 81.44 108 ASP A N 1
ATOM 845 C CA . ASP A 1 108 ? -14.678 -14.385 -4.121 1.00 81.44 108 ASP A CA 1
ATOM 846 C C . ASP A 1 108 ? -15.652 -13.934 -5.233 1.00 81.44 108 ASP A C 1
ATOM 848 O O . ASP A 1 108 ? -16.839 -13.714 -4.968 1.00 81.44 108 ASP A O 1
ATOM 852 N N . GLU A 1 109 ? -15.180 -13.821 -6.482 1.00 75.06 109 GLU A N 1
ATOM 853 C CA . GLU A 1 109 ? -16.003 -13.420 -7.635 1.00 75.06 109 GLU A CA 1
ATOM 854 C C . GLU A 1 109 ? -17.176 -14.390 -7.851 1.00 75.06 109 GLU A C 1
ATOM 856 O O . GLU A 1 109 ? -18.330 -13.974 -7.998 1.00 75.06 109 GLU A O 1
ATOM 861 N N . LEU A 1 110 ? -16.907 -15.697 -7.785 1.00 72.88 110 LEU A N 1
ATOM 862 C CA . LEU A 1 110 ? -17.913 -16.747 -7.975 1.00 72.88 110 LEU A CA 1
ATOM 863 C C . LEU A 1 110 ? -18.972 -16.726 -6.861 1.00 72.88 110 LEU A C 1
ATOM 865 O O . LEU A 1 110 ? -20.173 -16.876 -7.126 1.00 72.88 110 LEU A O 1
ATOM 869 N N . PHE A 1 111 ? -18.553 -16.487 -5.614 1.00 68.38 111 PHE A N 1
ATOM 870 C CA . PHE A 1 111 ? -19.472 -16.369 -4.478 1.00 68.38 111 PHE A CA 1
ATOM 871 C C . PHE A 1 111 ? -20.400 -15.160 -4.608 1.00 68.38 111 PHE A C 1
ATOM 873 O O . PHE A 1 111 ? -21.588 -15.267 -4.298 1.00 68.38 111 PHE A O 1
ATOM 880 N N . LEU A 1 112 ? -19.904 -14.028 -5.106 1.00 69.12 112 LEU A N 1
ATOM 881 C CA . LEU A 1 112 ? -20.720 -12.825 -5.266 1.00 69.12 112 LEU A CA 1
ATOM 882 C C . LEU A 1 112 ? -21.706 -12.950 -6.433 1.00 69.12 112 LEU A C 1
ATOM 884 O O . LEU A 1 112 ? -22.879 -12.606 -6.273 1.00 69.12 112 LEU A O 1
ATOM 888 N N . HIS A 1 113 ? -21.294 -13.540 -7.558 1.00 65.50 113 HIS A N 1
ATOM 889 C CA . HIS A 1 113 ? -22.192 -13.776 -8.693 1.00 65.50 113 HIS A CA 1
ATOM 890 C C . HIS A 1 113 ? -23.371 -14.701 -8.353 1.00 65.50 113 HIS A C 1
ATOM 892 O O . HIS A 1 113 ? -24.488 -14.453 -8.812 1.00 65.50 113 HIS A O 1
ATOM 898 N N . SER A 1 114 ? -23.166 -15.716 -7.507 1.00 61.94 114 SER A N 1
ATOM 899 C CA . SER A 1 114 ? -24.261 -16.587 -7.046 1.00 61.94 114 SER A CA 1
ATOM 900 C C . SER A 1 114 ? -25.276 -15.864 -6.143 1.00 61.94 114 SER A C 1
ATOM 902 O O . SER A 1 114 ? -26.470 -16.159 -6.193 1.00 61.94 114 SER A O 1
ATOM 904 N N . HIS A 1 115 ? -24.843 -14.861 -5.371 1.00 58.75 115 HIS A N 1
ATOM 905 C CA . HIS A 1 115 ? -25.724 -14.095 -4.481 1.00 58.75 115 HIS A CA 1
ATOM 906 C C . HIS A 1 115 ? -26.507 -12.990 -5.203 1.00 58.75 115 HIS A C 1
ATOM 908 O O . HIS A 1 115 ? -27.665 -12.749 -4.861 1.00 58.75 115 HIS A O 1
ATOM 914 N N . VAL A 1 116 ? -25.938 -12.359 -6.239 1.00 56.56 116 VAL A N 1
ATOM 915 C CA . VAL A 1 116 ? -26.641 -11.335 -7.044 1.00 56.56 116 VAL A CA 1
ATOM 916 C C . VAL A 1 116 ? -27.863 -11.924 -7.769 1.00 56.56 116 VAL A C 1
ATOM 918 O O . VAL A 1 116 ? -28.881 -11.250 -7.920 1.00 56.56 116 VAL A O 1
ATOM 921 N N . GLN A 1 117 ? -27.825 -13.213 -8.127 1.00 51.44 117 GLN A N 1
ATOM 922 C CA . GLN A 1 117 ? -28.963 -13.924 -8.730 1.00 51.44 117 GLN A CA 1
ATOM 923 C C . GLN A 1 117 ? -30.143 -14.144 -7.759 1.00 51.44 117 GLN A C 1
ATOM 925 O O . GLN A 1 117 ? -31.238 -14.485 -8.198 1.00 51.44 117 GLN A O 1
ATOM 930 N N . SER A 1 118 ? -29.955 -13.907 -6.454 1.00 53.94 118 SER A N 1
ATOM 931 C CA . SER A 1 118 ? -30.963 -14.148 -5.407 1.00 53.94 118 SER A CA 1
ATOM 932 C C . SER A 1 118 ? -31.870 -12.939 -5.107 1.00 53.94 118 SER A C 1
ATOM 934 O O . SER A 1 118 ? -32.650 -12.974 -4.158 1.00 53.94 118 SER A O 1
ATOM 936 N N . GLY A 1 119 ? -31.797 -11.857 -5.893 1.00 45.19 119 GLY A N 1
ATOM 937 C CA . GLY A 1 119 ? -32.783 -10.764 -5.866 1.00 45.19 119 GLY A CA 1
ATOM 938 C C . GLY A 1 119 ? -32.664 -9.744 -4.722 1.00 45.19 119 GLY A C 1
ATOM 939 O O . GLY A 1 119 ? -33.463 -8.810 -4.663 1.00 45.19 119 GLY A O 1
ATOM 940 N N . TYR A 1 120 ? -31.664 -9.846 -3.842 1.00 46.44 120 TYR A N 1
ATOM 941 C CA . TYR A 1 120 ? -31.371 -8.804 -2.851 1.00 46.44 120 TYR A CA 1
ATOM 942 C C . TYR A 1 120 ? -30.445 -7.736 -3.454 1.00 46.44 120 TYR A C 1
ATOM 944 O O . TYR A 1 120 ? -29.227 -7.798 -3.322 1.00 46.44 120 TYR A O 1
ATOM 952 N N . GLY A 1 121 ? -31.040 -6.741 -4.119 1.00 42.78 121 GLY A N 1
ATOM 953 C CA . GLY A 1 121 ? -30.365 -5.588 -4.738 1.00 42.78 121 GLY A CA 1
ATOM 954 C C . GLY A 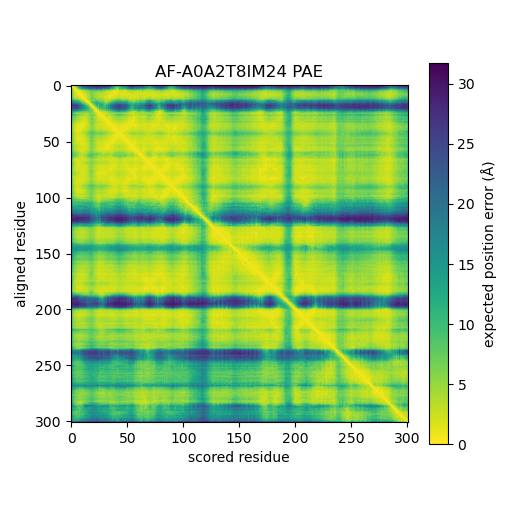1 121 ? -29.822 -4.544 -3.751 1.00 42.78 121 GLY A C 1
ATOM 955 O O . GLY A 1 121 ? -30.005 -3.347 -3.958 1.00 42.78 121 GLY A O 1
ATOM 956 N N . GLY A 1 122 ? -29.197 -4.975 -2.655 1.00 52.34 122 GLY A N 1
ATOM 957 C CA . GLY A 1 122 ? -28.426 -4.082 -1.790 1.00 52.34 122 GLY A CA 1
ATOM 958 C C . GLY A 1 122 ? -27.030 -3.851 -2.367 1.00 52.34 122 GLY A C 1
ATOM 959 O O . GLY A 1 122 ? -26.417 -4.783 -2.884 1.00 52.34 122 GLY A O 1
ATOM 960 N N . SER A 1 123 ? -26.501 -2.630 -2.250 1.00 60.81 123 SER A N 1
ATOM 961 C CA . SER A 1 123 ? -25.096 -2.326 -2.541 1.00 60.81 123 SER A CA 1
ATOM 962 C C . SER A 1 123 ?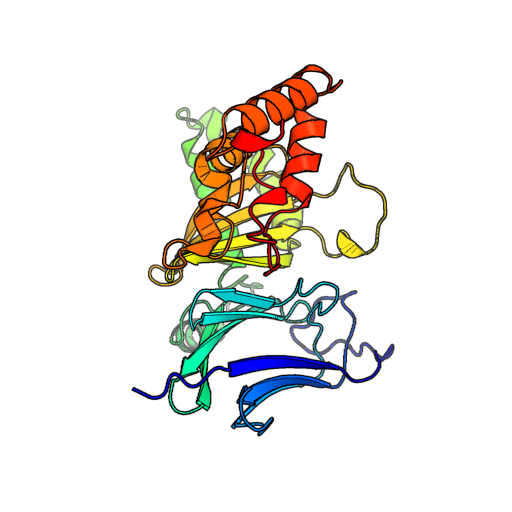 -24.199 -3.044 -1.526 1.00 60.81 123 SER A C 1
ATOM 964 O O . SER A 1 123 ? -23.857 -2.498 -0.474 1.00 60.81 123 SER A O 1
ATOM 966 N N . PHE A 1 124 ? -23.877 -4.308 -1.789 1.00 67.19 124 PHE A N 1
ATOM 967 C CA . PHE A 1 124 ? -22.917 -5.052 -0.988 1.00 67.19 124 PHE A CA 1
ATOM 968 C C . PHE A 1 124 ? -21.552 -4.378 -1.143 1.00 67.19 124 PHE A C 1
ATOM 970 O O . PHE A 1 124 ? -21.110 -4.148 -2.263 1.00 67.19 124 PHE A O 1
ATOM 977 N N . LEU A 1 125 ? -20.904 -4.027 -0.031 1.00 78.69 125 LEU A N 1
ATOM 978 C CA . LEU A 1 125 ? -19.511 -3.582 -0.025 1.00 78.69 125 LEU A CA 1
ATOM 979 C C . LEU A 1 125 ? -18.652 -4.842 0.080 1.00 78.69 125 LEU A C 1
ATOM 981 O O . LEU A 1 125 ? -18.688 -5.454 1.147 1.00 78.69 125 LEU A O 1
ATOM 985 N N . PRO A 1 126 ? -17.931 -5.267 -0.972 1.00 82.94 126 PRO A N 1
ATOM 986 C CA . PRO A 1 126 ? -17.162 -6.500 -0.933 1.00 82.94 126 PRO A CA 1
ATOM 987 C C . PRO A 1 126 ? -15.710 -6.264 -0.485 1.00 82.94 126 PRO A C 1
ATOM 989 O O . PRO A 1 126 ? -15.264 -5.134 -0.250 1.00 82.94 126 PRO A O 1
ATOM 992 N N . GLY A 1 127 ? -14.980 -7.370 -0.340 1.00 89.75 127 GLY A N 1
ATOM 993 C CA . GLY A 1 127 ? -13.525 -7.382 -0.229 1.00 89.75 127 GLY A CA 1
ATOM 994 C C . GLY A 1 127 ? -12.968 -6.638 0.980 1.00 89.75 127 GLY A C 1
ATOM 995 O O . GLY A 1 127 ? -13.408 -6.812 2.120 1.00 89.75 127 GLY A O 1
ATOM 996 N N . ILE A 1 128 ? -11.948 -5.816 0.742 1.00 93.44 128 ILE A N 1
ATOM 997 C CA . ILE A 1 128 ? -11.156 -5.231 1.827 1.00 93.44 128 ILE A CA 1
ATOM 998 C C . ILE A 1 128 ? -11.940 -4.199 2.647 1.00 93.44 128 ILE A C 1
ATOM 1000 O O . ILE A 1 128 ? -11.769 -4.132 3.866 1.00 93.44 128 ILE A O 1
ATOM 1004 N N . LYS A 1 129 ? -12.861 -3.451 2.021 1.00 92.31 129 LYS A N 1
ATOM 1005 C CA . LYS A 1 129 ? -13.732 -2.499 2.734 1.00 92.31 129 LYS A CA 1
ATOM 1006 C C . LYS A 1 129 ? -14.684 -3.222 3.686 1.00 92.31 129 LYS A C 1
ATOM 1008 O O . LYS A 1 129 ? -14.853 -2.799 4.828 1.00 92.31 129 LYS A O 1
ATOM 1013 N N . GLN A 1 130 ? -15.249 -4.350 3.256 1.00 92.94 130 GLN A N 1
ATOM 1014 C CA . GLN A 1 130 ? -16.094 -5.204 4.096 1.00 92.94 130 GLN A CA 1
ATOM 1015 C C . GLN A 1 130 ? -15.349 -5.690 5.341 1.00 92.94 130 GLN A C 1
ATOM 1017 O O . GLN A 1 130 ? -15.867 -5.619 6.462 1.00 92.94 130 GLN A O 1
ATOM 1022 N N . ARG A 1 131 ? -14.118 -6.166 5.138 1.00 94.31 131 ARG A N 1
ATOM 1023 C CA . ARG A 1 131 ? -13.250 -6.699 6.194 1.00 94.31 131 ARG A CA 1
ATOM 1024 C C . ARG A 1 131 ? -12.847 -5.603 7.175 1.00 94.31 131 ARG A C 1
ATOM 1026 O O . ARG A 1 131 ? -12.909 -5.821 8.384 1.00 94.31 131 ARG A O 1
ATOM 1033 N N . LEU A 1 132 ? -12.543 -4.406 6.669 1.00 95.38 132 LEU A N 1
ATOM 1034 C CA . LEU A 1 132 ? -12.287 -3.216 7.480 1.00 95.38 132 LEU A CA 1
ATOM 1035 C C . LEU A 1 132 ? -13.494 -2.862 8.361 1.00 95.38 132 LEU A C 1
ATOM 1037 O O . LEU A 1 132 ? -13.353 -2.754 9.578 1.00 95.38 132 LEU A O 1
ATOM 1041 N N . LEU A 1 133 ? -14.690 -2.745 7.777 1.00 94.81 133 LEU A N 1
ATOM 1042 C CA . LEU A 1 133 ? -15.915 -2.434 8.523 1.00 94.81 133 LEU A CA 1
ATOM 1043 C C . LEU A 1 133 ? -16.239 -3.509 9.566 1.00 94.81 133 LEU A C 1
ATOM 1045 O O . LEU A 1 133 ? -16.582 -3.187 10.704 1.00 94.81 133 LEU A O 1
ATOM 1049 N N . SER A 1 134 ? -16.072 -4.782 9.204 1.00 94.75 134 SER A N 1
ATOM 1050 C CA . SER A 1 134 ? -16.265 -5.917 10.113 1.00 94.75 134 SER A CA 1
ATOM 1051 C C . SER A 1 134 ? -15.308 -5.861 11.298 1.00 94.75 134 SER A C 1
ATOM 1053 O O . SER A 1 134 ? -15.720 -6.103 12.434 1.00 94.75 134 SER A O 1
ATOM 1055 N N . TYR A 1 135 ? -14.045 -5.509 11.054 1.00 96.00 135 TYR A N 1
ATOM 1056 C CA . TYR A 1 135 ? -13.054 -5.332 12.108 1.00 96.00 135 TYR A CA 1
ATOM 1057 C C . TYR A 1 135 ? -13.435 -4.180 13.048 1.00 96.00 135 TYR A C 1
ATOM 1059 O O . TYR A 1 135 ? -13.476 -4.375 14.263 1.00 96.00 135 TYR A O 1
ATOM 1067 N N . ILE A 1 136 ? -13.782 -3.004 12.506 1.00 94.69 136 ILE A N 1
ATOM 1068 C CA . ILE A 1 136 ? -14.190 -1.833 13.307 1.00 94.69 136 ILE A CA 1
ATOM 1069 C C . ILE A 1 136 ? -15.421 -2.167 14.154 1.00 94.69 136 ILE A C 1
ATOM 1071 O O . ILE A 1 136 ? -15.450 -1.861 15.349 1.00 94.69 136 ILE A O 1
ATOM 1075 N N . PHE A 1 137 ? -16.416 -2.831 13.562 1.00 95.00 137 PHE A N 1
ATOM 1076 C CA . PHE A 1 137 ? -17.618 -3.265 14.266 1.00 95.00 137 PHE A CA 1
ATOM 1077 C C . PHE A 1 137 ? -17.276 -4.208 15.422 1.00 95.00 137 PHE A C 1
ATOM 1079 O O . PHE A 1 137 ? -17.657 -3.941 16.561 1.00 95.00 137 PHE A O 1
ATOM 1086 N N . ARG A 1 138 ? -16.525 -5.288 15.155 1.00 94.44 138 ARG A N 1
ATOM 1087 C CA . ARG A 1 138 ? -16.159 -6.291 16.171 1.00 94.44 138 ARG A CA 1
ATOM 1088 C C . ARG A 1 138 ? -15.323 -5.677 17.290 1.00 94.44 138 ARG A C 1
ATOM 1090 O O . ARG A 1 138 ? -15.597 -5.942 18.458 1.00 94.44 138 ARG A O 1
ATOM 1097 N N . LYS A 1 139 ? -14.356 -4.819 16.950 1.00 93.00 139 LYS A N 1
ATOM 1098 C CA . LYS A 1 139 ? -13.546 -4.085 17.930 1.00 93.00 139 LYS A CA 1
ATOM 1099 C C . LYS A 1 139 ? -14.437 -3.218 18.820 1.00 93.00 139 LYS A C 1
ATOM 1101 O O . LYS A 1 139 ? -14.401 -3.363 20.035 1.00 93.00 139 LYS A O 1
ATOM 1106 N N . THR A 1 140 ? -15.314 -2.409 18.222 1.00 92.12 140 THR A N 1
ATOM 1107 C CA . THR A 1 140 ? -16.241 -1.529 18.959 1.00 92.12 140 THR A CA 1
ATOM 1108 C C . THR A 1 140 ? -17.222 -2.318 19.834 1.00 92.12 140 THR A C 1
ATOM 1110 O O . THR A 1 140 ? -17.528 -1.903 20.949 1.00 92.12 140 THR A O 1
ATOM 1113 N N . TRP A 1 141 ? -17.710 -3.462 19.350 1.00 91.69 141 TRP A N 1
ATOM 1114 C CA . TRP A 1 141 ? -18.627 -4.338 20.082 1.00 91.69 141 TRP A CA 1
ATOM 1115 C C . TRP A 1 141 ? -17.969 -4.954 21.324 1.00 91.69 141 TRP A C 1
ATOM 1117 O O . TRP A 1 141 ? -18.593 -5.020 22.383 1.00 91.69 141 TRP A O 1
ATOM 1127 N N . ASN A 1 142 ? -16.704 -5.360 21.204 1.00 92.19 142 ASN A N 1
ATOM 1128 C CA . ASN A 1 142 ? -15.958 -6.027 22.270 1.00 92.19 142 ASN A CA 1
ATOM 1129 C C . ASN A 1 142 ? -15.326 -5.058 23.288 1.00 92.19 142 ASN A C 1
ATOM 1131 O O . ASN A 1 142 ? -14.904 -5.504 24.350 1.00 92.19 142 ASN A O 1
ATOM 1135 N N . GLU A 1 143 ? -15.282 -3.749 23.011 1.00 89.81 143 GLU A N 1
ATOM 1136 C CA . GLU A 1 143 ? -14.760 -2.732 23.945 1.00 89.81 143 GLU A CA 1
ATOM 1137 C C . GLU A 1 143 ? -15.606 -2.585 25.223 1.00 89.81 143 GLU A C 1
ATOM 1139 O O . GLU A 1 143 ? -15.073 -2.216 26.269 1.00 89.81 143 GLU A O 1
ATOM 1144 N N . VAL A 1 144 ? -16.920 -2.836 25.150 1.00 90.62 144 VAL A N 1
ATOM 1145 C CA . VAL A 1 144 ? -17.852 -2.589 26.263 1.00 90.62 144 VAL A CA 1
ATOM 1146 C C . VAL A 1 144 ? -18.498 -3.900 26.737 1.00 90.62 144 VAL A C 1
ATOM 1148 O O . VAL A 1 144 ? -19.235 -4.540 25.974 1.00 90.62 144 VAL A O 1
ATOM 1151 N N . PRO A 1 145 ? -18.276 -4.310 28.003 1.00 86.06 145 PRO A N 1
ATOM 1152 C CA . PRO A 1 145 ? -18.832 -5.553 28.535 1.00 86.06 145 PRO A CA 1
ATOM 1153 C C . PRO A 1 145 ? -20.341 -5.461 28.802 1.00 86.06 145 PRO A C 1
ATOM 1155 O O . PRO A 1 145 ? -21.050 -6.440 28.574 1.00 86.06 145 PRO A O 1
ATOM 1158 N N . ASP A 1 146 ? -20.849 -4.297 29.220 1.00 91.50 146 ASP A N 1
ATOM 1159 C CA . ASP A 1 146 ? -22.281 -4.101 29.466 1.00 91.50 146 ASP A CA 1
ATOM 1160 C C . ASP A 1 146 ? -23.089 -3.989 28.164 1.00 91.50 146 ASP A C 1
ATOM 1162 O O . ASP A 1 146 ? -22.766 -3.207 27.270 1.00 91.50 146 ASP A O 1
ATOM 1166 N N . GLN A 1 147 ? -24.186 -4.742 28.075 1.00 85.31 147 GLN A N 1
ATOM 1167 C CA . GLN A 1 147 ? -25.004 -4.844 26.868 1.00 85.31 147 GLN A CA 1
ATOM 1168 C C . GLN A 1 147 ? -25.735 -3.536 26.536 1.00 85.31 147 GLN A C 1
ATOM 1170 O O . GLN A 1 147 ? -25.863 -3.197 25.357 1.00 85.31 147 GLN A O 1
ATOM 1175 N N . THR A 1 148 ? -26.199 -2.787 27.541 1.00 85.44 148 THR A N 1
ATOM 1176 C CA . THR A 1 148 ? -26.963 -1.551 27.297 1.00 85.44 148 THR A CA 1
ATOM 1177 C C . THR A 1 148 ? -26.060 -0.413 26.829 1.00 85.44 148 THR A C 1
ATOM 1179 O O . THR A 1 148 ? -26.361 0.254 25.832 1.00 85.44 148 THR A O 1
ATOM 1182 N N . LEU A 1 149 ? -24.897 -0.262 27.466 1.00 90.00 149 LEU A N 1
ATOM 1183 C CA . LEU A 1 149 ? -23.871 0.694 27.059 1.00 90.00 149 LEU A CA 1
ATOM 1184 C C . LEU A 1 149 ? -23.257 0.329 25.704 1.00 90.00 149 LEU A C 1
ATOM 1186 O O . LEU A 1 149 ? -22.945 1.226 24.920 1.00 90.00 149 LEU A O 1
ATOM 1190 N N . ARG A 1 150 ? -23.153 -0.964 25.370 1.00 91.69 150 ARG A N 1
ATOM 1191 C CA . ARG A 1 150 ? -22.613 -1.425 24.082 1.00 91.69 150 ARG A CA 1
ATOM 1192 C C . ARG A 1 150 ? -23.402 -0.902 22.887 1.00 91.69 150 ARG A C 1
ATOM 1194 O O . ARG A 1 150 ? -22.799 -0.435 21.924 1.00 91.69 150 ARG A O 1
ATOM 1201 N N . VAL A 1 151 ? -24.735 -0.936 22.940 1.00 89.31 151 VAL A N 1
ATOM 1202 C CA . VAL A 1 151 ? -25.578 -0.438 21.835 1.00 89.31 151 VAL A CA 1
ATOM 1203 C C . VAL A 1 151 ? -25.397 1.071 21.649 1.00 89.31 151 VAL A C 1
ATOM 1205 O O . VAL A 1 151 ? -25.263 1.544 20.519 1.00 89.31 151 VAL A O 1
ATOM 1208 N N . GLN A 1 152 ? -25.342 1.831 22.746 1.00 90.50 152 GLN A N 1
ATOM 1209 C CA . GLN A 1 152 ? -25.106 3.278 22.695 1.00 90.50 152 GLN A CA 1
ATOM 1210 C C . GLN A 1 152 ? -23.706 3.608 22.161 1.00 90.50 152 GLN A C 1
ATOM 1212 O O . GLN A 1 152 ? -23.556 4.494 21.317 1.00 90.50 152 GLN A O 1
ATOM 1217 N N . HIS A 1 153 ? -22.693 2.863 22.605 1.00 90.25 153 HIS A N 1
ATOM 1218 C CA . HIS A 1 153 ? -21.310 3.003 22.155 1.00 90.25 153 HIS A CA 1
ATOM 1219 C C . HIS A 1 153 ? -21.164 2.702 20.665 1.00 90.25 153 HIS A C 1
ATOM 1221 O O . HIS A 1 153 ? -20.582 3.498 19.931 1.00 90.25 153 HIS A O 1
ATOM 1227 N N . LEU A 1 154 ? -21.778 1.615 20.192 1.00 93.25 154 LEU A N 1
ATOM 1228 C CA . LEU A 1 154 ? -21.805 1.246 18.779 1.00 93.25 154 LEU A CA 1
ATOM 1229 C C . LEU A 1 154 ? -22.514 2.310 17.930 1.00 93.25 154 LEU A C 1
ATOM 1231 O O . LEU A 1 154 ? -22.020 2.678 16.866 1.00 93.25 154 LEU A O 1
ATOM 1235 N N . LYS A 1 155 ? -23.635 2.861 18.414 1.00 91.31 155 LYS A N 1
ATOM 1236 C CA . LYS A 1 155 ? -24.332 3.967 17.742 1.00 91.31 155 LYS A CA 1
ATOM 1237 C C . LYS A 1 155 ? -23.431 5.189 17.582 1.00 91.31 155 LYS A C 1
ATOM 1239 O O . LYS A 1 155 ? -23.390 5.770 16.503 1.00 91.31 155 LYS A O 1
ATOM 1244 N N . LYS A 1 156 ? -22.698 5.552 18.636 1.00 91.44 156 LYS A N 1
ATOM 1245 C CA . LYS A 1 156 ? -21.840 6.741 18.660 1.00 91.44 156 LYS A CA 1
ATOM 1246 C C . LYS A 1 156 ? -20.537 6.571 17.874 1.00 91.44 156 LYS A C 1
ATOM 1248 O O . LYS A 1 156 ? -20.119 7.518 17.225 1.00 91.44 156 LYS A O 1
ATOM 1253 N N . LYS A 1 157 ? -19.879 5.410 17.955 1.00 89.56 157 LYS A N 1
ATOM 1254 C CA . LYS A 1 157 ? -18.570 5.182 17.320 1.00 89.56 157 LYS A CA 1
ATOM 1255 C C . LYS A 1 157 ? -18.660 4.600 15.914 1.00 89.56 157 LYS A C 1
ATOM 1257 O O . LYS A 1 157 ? -17.881 5.003 15.065 1.00 89.56 157 LYS A O 1
ATOM 1262 N N . PHE A 1 158 ? -19.573 3.658 15.675 1.00 93.50 158 PHE A N 1
ATOM 1263 C CA . PHE A 1 158 ? -19.658 2.955 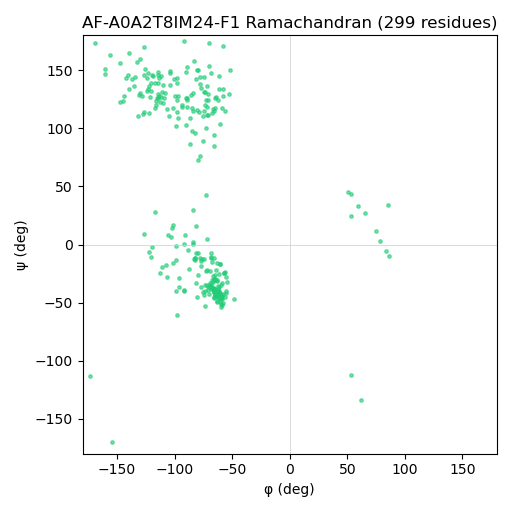14.395 1.00 93.50 158 PHE A CA 1
ATOM 1264 C C . PHE A 1 158 ? -20.728 3.550 13.485 1.00 93.50 158 PHE A C 1
ATOM 1266 O O . PHE A 1 158 ? -20.406 4.043 12.414 1.00 93.50 158 PHE A O 1
ATOM 1273 N N . TYR A 1 159 ? -21.995 3.549 13.913 1.00 93.81 159 TYR A N 1
ATOM 1274 C CA . TYR A 1 159 ? -23.095 3.953 13.028 1.00 93.81 159 TYR A CA 1
ATOM 1275 C C . TYR A 1 159 ? -23.087 5.446 12.693 1.00 93.81 159 TYR A C 1
ATOM 1277 O O . TYR A 1 159 ? -23.405 5.809 11.566 1.00 93.81 159 TYR A O 1
ATOM 1285 N N . PHE A 1 160 ? -22.699 6.305 13.640 1.00 92.62 160 PHE A N 1
ATOM 1286 C CA . PHE A 1 160 ? -22.564 7.742 13.389 1.00 92.62 160 PHE A CA 1
ATOM 1287 C C . PHE A 1 160 ? -21.501 8.056 12.321 1.00 92.62 160 PHE A C 1
ATOM 1289 O O . PHE A 1 160 ? -21.711 8.951 11.514 1.00 92.62 160 PHE A O 1
ATOM 1296 N N . HIS A 1 161 ? -20.409 7.286 12.284 1.00 91.12 161 HIS A N 1
ATOM 1297 C CA . HIS A 1 161 ? -19.294 7.444 11.341 1.00 91.12 161 HIS A CA 1
ATOM 1298 C C . HIS A 1 161 ? -19.330 6.432 10.188 1.00 91.12 161 HIS A C 1
ATOM 1300 O O . HIS A 1 161 ? -18.336 6.241 9.494 1.00 91.12 161 HIS A O 1
ATOM 1306 N N . PHE A 1 162 ? -20.455 5.738 9.986 1.00 92.00 162 PHE A N 1
ATOM 1307 C CA . PHE A 1 162 ? -20.514 4.626 9.039 1.00 92.00 162 PHE A CA 1
ATOM 1308 C C . PHE A 1 162 ? -20.170 5.072 7.618 1.00 92.00 162 PHE A C 1
ATOM 1310 O O . PHE A 1 162 ? -19.348 4.438 6.963 1.00 92.00 162 PHE A O 1
ATOM 1317 N N . GLN A 1 163 ? -20.749 6.191 7.177 1.00 90.44 163 GLN A N 1
ATOM 1318 C CA . GLN A 1 163 ? -20.477 6.743 5.854 1.00 90.44 163 GLN A CA 1
ATOM 1319 C C . GLN A 1 163 ? -19.007 7.163 5.714 1.00 90.44 163 GLN A C 1
ATOM 1321 O O . GLN A 1 163 ? -18.369 6.795 4.733 1.00 90.44 163 GLN A O 1
ATOM 1326 N N . ASP A 1 164 ? -18.437 7.798 6.747 1.00 90.50 164 ASP A N 1
ATOM 1327 C CA . ASP A 1 164 ? -17.017 8.168 6.771 1.00 90.50 164 ASP A CA 1
ATOM 1328 C C . ASP A 1 164 ? -16.113 6.946 6.541 1.00 90.50 164 ASP A C 1
ATOM 1330 O O . ASP A 1 164 ? -15.124 7.039 5.821 1.00 90.50 164 ASP A O 1
ATOM 1334 N N . TYR A 1 165 ? -16.452 5.786 7.122 1.00 91.38 165 TYR A N 1
ATOM 1335 C CA . TYR A 1 165 ? -15.699 4.542 6.924 1.00 91.38 165 TYR A CA 1
ATOM 1336 C C . TYR A 1 165 ? -15.869 3.941 5.528 1.00 91.38 165 TYR A C 1
ATOM 1338 O O . TYR A 1 165 ? -14.919 3.365 4.996 1.00 91.38 165 TYR A O 1
ATOM 1346 N N . VAL A 1 166 ? -17.063 4.044 4.944 1.00 90.31 166 VAL A N 1
ATOM 1347 C CA . VAL A 1 166 ? -17.344 3.567 3.581 1.00 90.31 166 VAL A CA 1
ATOM 1348 C C . VAL A 1 166 ? -16.561 4.381 2.549 1.00 90.31 166 VAL A C 1
ATOM 1350 O O . VAL A 1 166 ? -16.019 3.808 1.595 1.00 90.31 166 VAL A O 1
ATOM 1353 N N . ASP A 1 167 ? -16.442 5.686 2.781 1.00 89.94 167 ASP A N 1
ATOM 1354 C CA . ASP A 1 167 ? -15.784 6.638 1.883 1.00 89.94 167 ASP A CA 1
ATOM 1355 C C . ASP A 1 167 ? -14.253 6.626 1.997 1.00 89.94 167 ASP A C 1
ATOM 1357 O O . ASP A 1 167 ? -13.560 7.217 1.166 1.00 89.94 167 ASP A O 1
ATOM 1361 N N . LEU A 1 168 ? -13.697 5.898 2.973 1.00 91.88 168 LEU A N 1
ATOM 1362 C CA . LEU A 1 168 ? -12.258 5.670 3.049 1.00 91.88 168 LEU A CA 1
ATOM 1363 C C . LEU A 1 168 ? -11.747 4.988 1.777 1.00 91.88 168 LEU A C 1
ATOM 1365 O O . LEU A 1 168 ? -12.287 3.976 1.313 1.00 91.88 168 LEU A O 1
ATOM 1369 N N . ILE A 1 169 ? -10.641 5.511 1.264 1.00 92.69 169 ILE A N 1
ATOM 1370 C CA . ILE A 1 169 ? -9.886 4.929 0.164 1.00 92.69 169 ILE A CA 1
ATOM 1371 C C . ILE A 1 169 ? -8.507 4.469 0.630 1.00 92.69 169 ILE A C 1
ATOM 1373 O O . ILE A 1 169 ? -7.908 5.059 1.531 1.00 92.69 169 ILE A O 1
ATOM 1377 N N . ILE A 1 170 ? -7.998 3.410 0.009 1.00 94.81 170 ILE A N 1
ATOM 1378 C CA . ILE A 1 170 ? -6.607 2.981 0.092 1.00 94.81 170 ILE A CA 1
ATOM 1379 C C . ILE A 1 170 ? -5.765 4.082 -0.543 1.00 94.81 170 ILE A C 1
ATOM 1381 O O . ILE A 1 170 ? -5.901 4.368 -1.729 1.00 94.81 170 ILE A O 1
ATOM 1385 N N . TRP A 1 171 ? -4.903 4.692 0.261 1.00 91.00 171 TRP A N 1
ATOM 1386 C CA . TRP A 1 171 ? -4.010 5.769 -0.157 1.00 91.00 171 TRP A CA 1
ATOM 1387 C C . TRP A 1 171 ? -2.605 5.288 -0.461 1.00 91.00 171 TRP A C 1
ATOM 1389 O O . TRP A 1 171 ? -1.939 5.806 -1.354 1.00 91.00 171 TRP A O 1
ATOM 1399 N N . LYS A 1 172 ? -2.116 4.368 0.366 1.00 92.81 172 LYS A N 1
ATOM 1400 C CA . LYS A 1 172 ? -0.729 3.928 0.335 1.00 92.81 172 LYS A CA 1
ATOM 1401 C C . LYS A 1 172 ? -0.599 2.585 1.022 1.00 92.81 172 LYS A C 1
ATOM 1403 O O . LYS A 1 172 ? -1.308 2.315 1.992 1.00 92.81 172 LYS A O 1
ATOM 1408 N N . VAL A 1 173 ? 0.327 1.776 0.531 1.00 95.75 173 VAL A N 1
ATOM 1409 C CA . VAL A 1 173 ? 0.603 0.438 1.040 1.00 95.75 173 VAL A CA 1
ATOM 1410 C C . VAL A 1 173 ? 2.111 0.243 1.110 1.00 95.75 173 VAL A C 1
ATOM 1412 O O . VAL A 1 173 ? 2.833 0.711 0.235 1.00 95.75 173 VAL A O 1
ATOM 1415 N N . GLN A 1 174 ? 2.570 -0.447 2.146 1.00 94.50 174 GLN A N 1
ATOM 1416 C CA . GLN A 1 174 ? 3.896 -1.062 2.197 1.00 94.50 174 GLN A CA 1
ATOM 1417 C C . GLN A 1 174 ? 3.755 -2.519 2.638 1.00 94.50 174 GLN A C 1
ATOM 1419 O O . GLN A 1 174 ? 2.768 -2.876 3.290 1.00 94.50 174 GLN A O 1
ATOM 1424 N N . PHE A 1 175 ? 4.756 -3.342 2.349 1.00 94.44 175 PHE A N 1
ATOM 1425 C CA . PHE A 1 175 ? 4.910 -4.620 3.039 1.00 94.44 175 PHE A CA 1
ATOM 1426 C C . PHE A 1 175 ? 5.522 -4.389 4.425 1.00 94.44 175 PHE A C 1
ATOM 1428 O O . PHE A 1 175 ? 6.353 -3.498 4.602 1.00 94.44 175 PHE A O 1
ATOM 1435 N N . LEU A 1 176 ? 5.094 -5.179 5.406 1.00 92.56 176 LEU A N 1
ATOM 1436 C CA . LEU A 1 176 ? 5.838 -5.378 6.657 1.00 92.56 176 LEU A CA 1
ATOM 1437 C C . LEU A 1 176 ? 6.685 -6.649 6.571 1.00 92.56 176 LEU A C 1
ATOM 1439 O O . LEU A 1 176 ? 7.807 -6.696 7.060 1.00 92.56 176 LEU A O 1
ATOM 1443 N N . ASP A 1 177 ? 6.130 -7.661 5.912 1.00 91.75 177 ASP A N 1
ATOM 1444 C CA . ASP A 1 177 ? 6.770 -8.917 5.554 1.00 91.75 177 ASP A CA 1
ATOM 1445 C C . ASP A 1 177 ? 6.054 -9.499 4.316 1.00 91.75 177 ASP A C 1
ATOM 1447 O O . ASP A 1 177 ? 5.209 -8.840 3.700 1.00 91.75 177 ASP A O 1
ATOM 1451 N N . ARG A 1 178 ? 6.360 -10.748 3.945 1.00 92.94 178 ARG A N 1
ATOM 1452 C CA . ARG A 1 178 ? 5.760 -11.410 2.770 1.00 92.94 178 ARG A CA 1
ATOM 1453 C C . ARG A 1 178 ? 4.265 -11.718 2.901 1.00 92.94 178 ARG A C 1
ATOM 1455 O O . ARG A 1 178 ? 3.628 -12.023 1.895 1.00 92.94 178 ARG A O 1
ATOM 1462 N N . HIS A 1 179 ? 3.701 -11.662 4.104 1.00 95.00 179 HIS A N 1
ATOM 1463 C CA . HIS A 1 179 ? 2.311 -12.013 4.404 1.00 95.00 179 HIS A CA 1
ATOM 1464 C C . HIS A 1 179 ? 1.477 -10.803 4.832 1.00 95.00 179 HIS A C 1
ATOM 1466 O O . HIS A 1 179 ? 0.260 -10.820 4.652 1.00 95.00 179 HIS A O 1
ATOM 1472 N N . HIS A 1 180 ? 2.095 -9.752 5.368 1.00 95.69 180 HIS A N 1
ATOM 1473 C CA . HIS A 1 180 ? 1.408 -8.613 5.964 1.00 95.69 180 HIS A CA 1
ATOM 1474 C C . HIS A 1 180 ? 1.634 -7.322 5.179 1.00 95.69 180 HIS A C 1
ATOM 1476 O O . HIS A 1 180 ? 2.759 -6.865 4.967 1.00 95.69 180 HIS A O 1
ATOM 1482 N N . LEU A 1 181 ? 0.523 -6.685 4.818 1.00 96.81 181 LEU A N 1
ATOM 1483 C CA . LEU A 1 181 ? 0.494 -5.336 4.272 1.00 96.81 181 LEU A CA 1
ATOM 1484 C C . LEU A 1 181 ? 0.172 -4.335 5.372 1.00 96.81 181 LEU A C 1
ATOM 1486 O O . LEU A 1 181 ? -0.738 -4.549 6.173 1.00 96.81 181 LEU A O 1
ATOM 1490 N N . PHE A 1 182 ? 0.855 -3.200 5.348 1.00 96.69 182 PHE A N 1
ATOM 1491 C CA . PHE A 1 182 ? 0.493 -2.032 6.133 1.00 96.69 182 PHE A CA 1
ATOM 1492 C C . PHE A 1 182 ? -0.144 -0.987 5.221 1.00 96.69 182 PHE A C 1
ATOM 1494 O O . PHE A 1 182 ? 0.500 -0.416 4.339 1.00 96.69 182 PHE A O 1
ATOM 1501 N N . ILE A 1 183 ? -1.447 -0.791 5.410 1.00 96.94 183 ILE A N 1
ATOM 1502 C CA . ILE A 1 183 ? -2.331 -0.069 4.498 1.00 96.94 183 ILE A CA 1
ATOM 1503 C C . ILE A 1 183 ? -2.815 1.209 5.173 1.00 96.94 183 ILE A C 1
ATOM 1505 O O . ILE A 1 183 ? -3.381 1.173 6.266 1.00 96.94 183 ILE A O 1
ATOM 1509 N N . LYS A 1 184 ? -2.647 2.341 4.493 1.00 95.50 184 LYS A N 1
ATOM 1510 C CA . LYS A 1 184 ? -3.245 3.616 4.884 1.00 95.50 184 LYS A CA 1
ATOM 1511 C C . LYS A 1 184 ? -4.571 3.811 4.177 1.00 95.50 184 LYS A C 1
ATOM 1513 O O . LYS A 1 184 ? -4.613 3.902 2.952 1.00 95.50 184 LYS A O 1
ATOM 1518 N N . PHE A 1 185 ? -5.618 3.951 4.970 1.00 94.44 185 PHE A N 1
ATOM 1519 C CA . PHE A 1 185 ? -6.936 4.389 4.547 1.00 94.44 185 PHE A CA 1
ATOM 1520 C C . PHE A 1 185 ? -7.131 5.870 4.881 1.00 94.44 185 PHE A C 1
ATOM 1522 O O . PHE A 1 185 ? -6.695 6.334 5.936 1.00 94.44 185 PHE A O 1
ATOM 1529 N N . GLY A 1 186 ? -7.806 6.617 4.016 1.00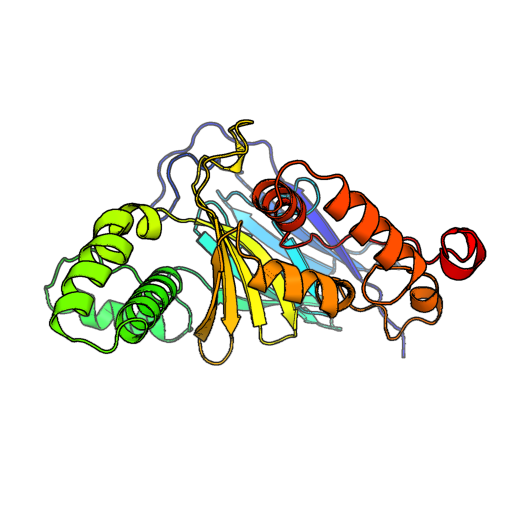 91.50 186 GLY A N 1
ATOM 1530 C CA . GLY A 1 186 ? -8.083 8.041 4.223 1.00 91.50 186 GLY A CA 1
ATOM 1531 C C . GLY A 1 186 ? -9.094 8.595 3.222 1.00 91.50 186 GLY A C 1
ATOM 1532 O O . GLY A 1 186 ? -9.474 7.903 2.285 1.00 91.50 186 GLY A O 1
ATOM 1533 N N . SER A 1 187 ? -9.522 9.842 3.413 1.00 87.44 187 SER A N 1
ATOM 1534 C CA . SER A 1 187 ? -10.453 10.529 2.499 1.00 87.44 187 SER A CA 1
ATOM 1535 C C . SER A 1 187 ? -9.818 10.834 1.137 1.00 87.44 187 SER A C 1
ATOM 1537 O O . SER A 1 187 ? -8.628 11.138 1.093 1.00 87.44 187 SER A O 1
ATOM 1539 N N . VAL A 1 188 ? -10.605 10.820 0.056 1.00 79.19 188 VAL A N 1
ATOM 1540 C CA . VAL A 1 188 ? -10.194 11.149 -1.329 1.00 79.19 188 VAL A CA 1
ATOM 1541 C C . VAL A 1 188 ? -9.534 12.532 -1.445 1.00 79.19 188 VAL A C 1
ATOM 1543 O O . VAL A 1 188 ? -8.584 12.706 -2.208 1.00 79.19 188 VAL A O 1
ATOM 1546 N N . ASP A 1 189 ? -9.946 13.497 -0.622 1.00 69.12 189 ASP A N 1
ATOM 1547 C CA . ASP A 1 189 ? -9.417 14.871 -0.649 1.00 69.12 189 ASP A CA 1
ATOM 1548 C C . ASP A 1 189 ? -8.081 15.037 0.100 1.00 69.12 189 ASP A C 1
ATOM 1550 O O . ASP A 1 189 ? -7.438 16.093 0.048 1.00 69.12 189 ASP A O 1
ATOM 1554 N N . GLY A 1 190 ? -7.631 13.987 0.795 1.00 58.66 190 GLY A N 1
ATOM 1555 C CA . GLY A 1 190 ? -6.458 14.014 1.669 1.00 58.66 190 GLY A CA 1
ATOM 1556 C C . GLY A 1 190 ? -5.123 14.295 0.970 1.00 58.66 190 GLY A C 1
ATOM 1557 O O . GLY A 1 190 ? -4.157 14.638 1.650 1.00 58.66 190 GLY A O 1
ATOM 1558 N N . GLY A 1 191 ? -5.065 14.174 -0.360 1.00 51.16 191 GLY A N 1
ATOM 1559 C CA . GLY A 1 191 ? -3.882 14.471 -1.177 1.00 51.16 191 GLY A CA 1
ATOM 1560 C C . GLY A 1 191 ? -3.880 15.850 -1.848 1.00 51.16 191 GLY A C 1
ATOM 1561 O O . GLY A 1 191 ? -2.831 16.277 -2.326 1.00 51.16 191 GLY A O 1
ATOM 1562 N N . VAL A 1 192 ? -5.018 16.555 -1.883 1.00 41.31 192 VAL A N 1
ATOM 1563 C CA . VAL A 1 192 ? -5.170 17.841 -2.599 1.00 41.31 192 VAL A CA 1
ATOM 1564 C C . VAL A 1 192 ? -5.235 19.027 -1.629 1.00 41.31 192 VAL A C 1
ATOM 1566 O O . VAL A 1 192 ? -4.801 20.131 -1.962 1.00 41.31 192 VAL A O 1
ATOM 1569 N N . SER A 1 193 ? -5.708 18.814 -0.397 1.00 37.97 193 SER A N 1
ATOM 1570 C CA . SER A 1 193 ? -5.806 19.883 0.600 1.00 37.97 193 SER A CA 1
ATOM 1571 C C . SER A 1 193 ? -4.537 20.020 1.448 1.00 37.97 193 SER A C 1
ATOM 1573 O O . SER A 1 193 ? -4.110 19.090 2.128 1.00 37.97 193 SER A O 1
ATOM 1575 N N . ARG A 1 194 ? -3.978 21.236 1.492 1.00 40.34 194 ARG A N 1
ATOM 1576 C CA . ARG A 1 194 ? -2.890 21.632 2.408 1.00 40.34 194 ARG A CA 1
ATOM 1577 C C . ARG A 1 194 ? -3.341 21.772 3.878 1.00 40.34 194 ARG A C 1
ATOM 1579 O O . ARG A 1 194 ? -2.540 22.205 4.702 1.00 40.34 194 ARG A O 1
ATOM 1586 N N . SER A 1 195 ? -4.592 21.446 4.233 1.00 37.31 195 SER A N 1
ATOM 1587 C CA . SER A 1 195 ? -5.087 21.531 5.617 1.00 37.31 195 SER A CA 1
ATOM 1588 C C . SER A 1 195 ? -4.852 20.219 6.377 1.00 37.31 195 SER A C 1
ATOM 1590 O O . SER A 1 195 ? -5.572 19.237 6.204 1.00 37.31 195 SER A O 1
ATOM 1592 N N . THR A 1 196 ? -3.840 20.197 7.238 1.00 41.84 196 THR A N 1
ATOM 1593 C CA . THR A 1 196 ? -3.268 18.979 7.834 1.00 41.84 196 THR A CA 1
ATOM 1594 C C . THR A 1 196 ? -3.980 18.425 9.077 1.00 41.84 196 THR A C 1
ATOM 1596 O O . THR A 1 196 ? -3.521 17.420 9.612 1.00 41.84 196 THR A O 1
ATOM 1599 N N . ASP A 1 197 ? -5.086 19.010 9.556 1.00 41.38 197 ASP A N 1
ATOM 1600 C CA . ASP A 1 197 ? -5.564 18.712 10.922 1.00 41.38 197 ASP A CA 1
ATOM 1601 C C . ASP A 1 197 ? -6.832 17.849 11.062 1.00 41.38 197 ASP A C 1
ATOM 1603 O O . ASP A 1 197 ? -7.030 17.269 12.137 1.00 41.38 197 ASP A O 1
ATOM 1607 N N . GLN A 1 198 ? -7.652 17.690 10.015 1.00 51.34 198 GLN A N 1
ATOM 1608 C CA . GLN A 1 198 ? -8.978 17.045 10.129 1.00 51.34 198 GLN A CA 1
ATOM 1609 C C . GLN A 1 198 ? -9.187 15.776 9.293 1.00 51.34 198 GLN A C 1
ATOM 1611 O O . GLN A 1 198 ? -10.233 15.144 9.413 1.00 51.34 198 GLN A O 1
ATOM 1616 N N . ASN A 1 199 ? -8.212 15.350 8.487 1.00 64.94 199 ASN A N 1
ATOM 1617 C CA . ASN A 1 199 ? -8.422 14.185 7.631 1.00 64.94 199 ASN A CA 1
ATOM 1618 C C . ASN A 1 199 ? -8.369 12.897 8.459 1.00 64.94 199 ASN A C 1
ATOM 1620 O O . ASN A 1 199 ? -7.315 12.503 8.968 1.00 64.94 199 ASN A O 1
ATOM 1624 N N . LEU A 1 200 ? -9.532 12.259 8.592 1.00 78.44 200 LEU A N 1
ATOM 1625 C CA . LEU A 1 200 ? -9.688 10.934 9.169 1.00 78.44 200 LEU A CA 1
ATOM 1626 C C . LEU A 1 200 ? -8.798 9.964 8.377 1.00 78.44 200 LEU A C 1
ATOM 1628 O O . LEU A 1 200 ? -8.990 9.770 7.176 1.00 78.44 200 LEU A O 1
ATOM 1632 N N . ALA A 1 201 ? -7.789 9.401 9.038 1.00 88.38 201 ALA A N 1
ATOM 1633 C CA . ALA A 1 201 ? -6.873 8.445 8.435 1.00 88.38 201 ALA A CA 1
ATOM 1634 C C . ALA A 1 201 ? -6.653 7.269 9.381 1.00 88.38 201 ALA A C 1
ATOM 1636 O O . ALA A 1 201 ? -6.456 7.450 10.589 1.00 88.38 201 ALA A O 1
ATOM 1637 N N . PHE A 1 202 ? -6.671 6.072 8.805 1.00 93.50 202 PHE A N 1
ATOM 1638 C CA . PHE A 1 202 ? -6.459 4.824 9.514 1.00 93.50 202 PHE A CA 1
ATOM 1639 C C . PHE A 1 202 ? -5.304 4.047 8.910 1.00 93.50 202 PHE A C 1
ATOM 1641 O O . PHE A 1 202 ? -5.079 4.068 7.704 1.00 93.50 202 PHE A O 1
ATOM 1648 N N . PHE A 1 203 ? -4.613 3.318 9.768 1.00 95.75 203 PHE A N 1
ATOM 1649 C CA . PHE A 1 203 ? -3.548 2.405 9.413 1.00 95.75 203 PHE A CA 1
ATOM 1650 C C . PHE A 1 203 ? -3.984 1.001 9.790 1.00 95.75 203 PHE A C 1
ATOM 1652 O O . PHE A 1 203 ? -4.277 0.746 10.959 1.00 95.75 203 PHE A O 1
ATOM 1659 N N . ALA A 1 204 ? -4.060 0.114 8.806 1.00 97.25 204 ALA A N 1
ATOM 1660 C CA . ALA A 1 204 ? -4.457 -1.269 8.995 1.00 97.25 204 ALA A CA 1
ATOM 1661 C C . ALA A 1 204 ? -3.290 -2.206 8.696 1.00 97.25 204 ALA A C 1
ATOM 1663 O O . ALA A 1 204 ? -2.591 -2.021 7.699 1.00 97.25 204 ALA A O 1
ATOM 1664 N N . VAL A 1 205 ? -3.128 -3.239 9.518 1.00 97.56 205 VAL A N 1
ATOM 1665 C CA . VAL A 1 205 ? -2.306 -4.402 9.169 1.00 97.56 205 VAL A CA 1
ATOM 1666 C C . VAL A 1 205 ? -3.233 -5.450 8.569 1.00 97.56 205 VAL A C 1
ATOM 1668 O O . VAL A 1 205 ? -4.171 -5.895 9.229 1.00 97.56 205 VAL A O 1
ATOM 1671 N N . TYR A 1 206 ? -2.998 -5.818 7.315 1.00 98.00 206 TYR A N 1
ATOM 1672 C CA . TYR A 1 206 ? -3.786 -6.801 6.577 1.00 98.00 206 TYR A CA 1
ATOM 1673 C C . TYR A 1 206 ? -2.945 -8.044 6.310 1.00 98.00 206 TYR A C 1
ATOM 1675 O O . TYR A 1 206 ? -1.886 -7.950 5.689 1.00 98.00 206 TYR A O 1
ATOM 1683 N N . ASN A 1 207 ? -3.419 -9.204 6.755 1.00 97.12 207 ASN A N 1
ATOM 1684 C CA . ASN A 1 207 ? -2.801 -10.482 6.436 1.00 97.12 207 ASN A CA 1
ATOM 1685 C C . ASN A 1 207 ? -3.334 -10.966 5.084 1.00 97.12 207 ASN A C 1
ATOM 1687 O O . ASN A 1 207 ? -4.528 -11.220 4.920 1.00 97.12 207 ASN A O 1
ATOM 1691 N N . MET A 1 208 ? -2.444 -11.095 4.107 1.00 95.00 208 MET A N 1
ATOM 1692 C CA . MET A 1 208 ? -2.806 -11.499 2.759 1.00 95.00 208 MET A CA 1
ATOM 1693 C C . MET A 1 208 ? -3.273 -12.955 2.700 1.00 95.00 208 MET A C 1
ATOM 1695 O O . MET A 1 208 ? -4.146 -13.256 1.892 1.00 95.00 208 MET A O 1
ATOM 1699 N N . GLU A 1 209 ? -2.718 -13.853 3.515 1.00 93.50 209 GLU A N 1
ATOM 1700 C CA . GLU A 1 209 ? -3.036 -15.287 3.524 1.00 93.50 209 GLU A CA 1
ATOM 1701 C C . GLU A 1 209 ? -4.402 -15.575 4.154 1.00 93.50 209 GLU A C 1
ATOM 1703 O O . GLU A 1 209 ? -5.264 -16.184 3.518 1.00 93.50 209 GLU A O 1
ATOM 1708 N N . THR A 1 210 ? -4.646 -15.087 5.372 1.00 95.00 210 THR A N 1
ATOM 1709 C CA . THR A 1 210 ? -5.941 -15.282 6.039 1.00 95.00 210 THR A CA 1
ATOM 1710 C C . THR A 1 210 ? -7.013 -14.354 5.486 1.00 95.00 210 THR A C 1
ATOM 1712 O O . THR A 1 210 ? -8.202 -14.654 5.604 1.00 95.00 210 THR A O 1
ATOM 1715 N N . THR A 1 211 ? -6.612 -13.279 4.801 1.00 94.69 211 THR A N 1
ATOM 1716 C CA . THR A 1 211 ? -7.454 -12.174 4.323 1.00 94.69 211 THR A CA 1
ATOM 1717 C C . THR A 1 211 ? -8.083 -11.352 5.448 1.00 94.69 211 THR A C 1
ATOM 1719 O O . THR A 1 211 ? -9.135 -10.749 5.267 1.00 94.69 211 THR A O 1
ATOM 1722 N N . ASP A 1 212 ? -7.461 -11.299 6.624 1.00 95.38 212 ASP A N 1
ATOM 1723 C CA . ASP A 1 212 ? -8.004 -10.574 7.775 1.00 95.38 212 ASP A CA 1
ATOM 1724 C C . ASP A 1 212 ? -7.295 -9.244 8.030 1.00 95.38 212 ASP A C 1
ATOM 1726 O O . ASP A 1 212 ? -6.093 -9.087 7.813 1.00 95.38 212 ASP A O 1
ATOM 1730 N N . ILE A 1 213 ? -8.054 -8.284 8.560 1.00 97.38 213 ILE A N 1
ATOM 1731 C CA . ILE A 1 213 ? -7.483 -7.103 9.207 1.00 97.38 213 ILE A CA 1
ATOM 1732 C C . ILE A 1 213 ? -7.047 -7.531 10.608 1.00 97.38 213 ILE A C 1
ATOM 1734 O O . ILE A 1 213 ? -7.881 -7.889 11.438 1.00 97.38 213 ILE A O 1
ATOM 1738 N N . VAL A 1 214 ? -5.740 -7.516 10.853 1.00 96.81 214 VAL A N 1
ATOM 1739 C CA . VAL A 1 214 ? -5.114 -7.937 12.113 1.00 96.81 214 VAL A CA 1
ATOM 1740 C C . VAL A 1 214 ? -5.214 -6.827 13.154 1.00 96.81 214 VAL A C 1
ATOM 1742 O O . VAL A 1 214 ? -5.572 -7.071 14.304 1.00 96.81 214 VAL A O 1
ATOM 1745 N N . SER A 1 215 ? -4.918 -5.593 12.747 1.00 95.88 215 SER A N 1
ATOM 1746 C CA . SER A 1 215 ? -4.969 -4.422 13.616 1.00 95.88 215 SER A CA 1
ATOM 1747 C C . SER A 1 215 ? -5.374 -3.168 12.846 1.00 95.88 215 SER A C 1
ATOM 1749 O O . SER A 1 215 ? -5.235 -3.093 11.624 1.00 95.88 215 SER A O 1
ATOM 1751 N N . LEU A 1 216 ? -5.915 -2.186 13.573 1.00 95.88 216 LEU A N 1
ATOM 1752 C CA . LEU A 1 216 ? -6.348 -0.901 13.029 1.00 95.88 216 LEU A CA 1
ATOM 1753 C C . LEU A 1 216 ? -6.063 0.220 14.027 1.00 95.88 216 LEU A C 1
ATOM 1755 O O . LEU A 1 216 ? -6.523 0.166 15.178 1.00 95.88 216 LEU A O 1
ATOM 1759 N N . TYR A 1 217 ? -5.384 1.253 13.541 1.00 94.62 217 TYR A N 1
ATOM 1760 C CA . TYR A 1 217 ? -4.949 2.421 14.298 1.00 94.62 217 TYR A CA 1
ATOM 1761 C C . TYR A 1 217 ? -5.411 3.708 13.623 1.00 94.62 217 TYR A C 1
ATOM 1763 O O . TYR A 1 217 ? -5.453 3.798 12.400 1.00 94.62 217 TYR A O 1
ATOM 1771 N N . GLN A 1 218 ? -5.734 4.726 14.415 1.00 91.06 218 GLN A N 1
ATOM 1772 C CA . GLN A 1 218 ? -5.922 6.090 13.913 1.00 91.06 218 GLN A CA 1
ATOM 1773 C C . GLN A 1 218 ? -4.573 6.801 13.781 1.00 91.06 218 GLN A C 1
ATOM 1775 O O . GLN A 1 218 ? -3.620 6.467 14.481 1.00 91.06 218 GLN A O 1
ATOM 1780 N N . ASN A 1 219 ? -4.500 7.831 12.941 1.00 86.88 219 ASN A N 1
ATOM 1781 C CA . ASN A 1 219 ? -3.296 8.655 12.776 1.00 86.88 219 ASN A CA 1
ATOM 1782 C C . ASN A 1 219 ? -2.806 9.382 14.040 1.00 86.88 219 ASN A C 1
ATOM 1784 O O . ASN A 1 219 ? -1.660 9.817 14.079 1.00 86.88 219 ASN A O 1
ATOM 1788 N N . SER A 1 220 ? -3.645 9.505 15.067 1.00 87.06 220 SER A N 1
ATOM 1789 C CA . SER A 1 220 ? -3.279 10.027 16.387 1.00 87.06 220 SER A CA 1
ATOM 1790 C C . SER A 1 220 ? -3.066 8.932 17.442 1.00 87.06 220 SER A C 1
ATOM 1792 O O . SER A 1 220 ? -3.145 9.217 18.634 1.00 87.06 220 SER A O 1
ATOM 1794 N N . SER A 1 221 ? -2.887 7.672 17.035 1.00 90.00 221 SER A N 1
ATOM 1795 C CA . SER A 1 221 ? -2.700 6.550 17.957 1.00 90.00 221 SER A CA 1
ATOM 1796 C C . SER A 1 221 ? -1.296 6.563 18.563 1.00 90.00 221 SER A C 1
ATOM 1798 O O . SER A 1 221 ? -0.308 6.346 17.865 1.00 90.00 221 SER A O 1
ATOM 1800 N N . GLU A 1 222 ? -1.223 6.762 19.880 1.00 90.38 222 GLU A N 1
ATOM 1801 C CA . GLU A 1 222 ? 0.022 6.621 20.648 1.00 90.38 222 GLU A CA 1
ATOM 1802 C C . GLU A 1 222 ? 0.551 5.176 20.603 1.00 90.38 222 GLU A C 1
ATOM 1804 O O . GLU A 1 222 ? 1.755 4.971 20.580 1.00 90.38 222 GLU A O 1
ATOM 1809 N N . GLU A 1 223 ? -0.332 4.173 20.510 1.00 92.69 223 GLU A N 1
ATOM 1810 C CA . GLU A 1 223 ? 0.054 2.759 20.387 1.00 92.69 223 GLU A CA 1
ATOM 1811 C C . GLU A 1 223 ? 0.833 2.497 19.090 1.00 92.69 223 GLU A C 1
ATOM 1813 O O . GLU A 1 223 ? 1.917 1.916 19.127 1.00 92.69 223 GLU A O 1
ATOM 1818 N N . LEU A 1 224 ? 0.325 2.984 17.949 1.00 92.25 224 LEU A N 1
ATOM 1819 C CA . LEU A 1 224 ? 1.045 2.889 16.677 1.00 92.25 224 LEU A CA 1
ATOM 1820 C C . LEU A 1 224 ? 2.377 3.642 16.737 1.00 92.25 224 LEU A C 1
ATOM 1822 O O . LEU A 1 224 ? 3.381 3.150 16.228 1.00 92.25 224 LEU A O 1
ATOM 1826 N N . TYR A 1 225 ? 2.396 4.815 17.374 1.00 91.62 225 TYR A N 1
ATOM 1827 C CA . TYR A 1 225 ? 3.628 5.575 17.556 1.00 91.62 225 TYR A CA 1
ATOM 1828 C C . TYR A 1 225 ? 4.654 4.812 18.404 1.00 91.62 225 TYR A C 1
ATOM 1830 O O . TYR A 1 225 ? 5.822 4.775 18.033 1.00 91.62 225 TYR A O 1
ATOM 1838 N N . SER A 1 226 ? 4.244 4.160 19.496 1.00 90.75 226 SER A N 1
ATOM 1839 C CA . SER A 1 226 ? 5.139 3.330 20.311 1.00 90.75 226 SER A CA 1
ATOM 1840 C C . SER A 1 226 ? 5.713 2.154 19.520 1.00 90.75 226 SER A C 1
ATOM 1842 O O . SER A 1 226 ? 6.910 1.888 19.616 1.00 90.75 226 SER A O 1
ATOM 1844 N N . LEU A 1 227 ? 4.895 1.491 18.694 1.00 91.00 227 LEU A N 1
ATOM 1845 C CA . LEU A 1 227 ? 5.368 0.434 17.793 1.00 91.00 227 LEU A CA 1
ATOM 1846 C C . LEU A 1 227 ? 6.371 0.978 16.769 1.00 91.00 227 LEU A C 1
ATOM 1848 O O . LEU A 1 227 ? 7.411 0.371 16.541 1.00 91.00 227 LEU A O 1
ATOM 1852 N N . PHE A 1 228 ? 6.088 2.138 16.183 1.00 89.31 228 PHE A N 1
ATOM 1853 C CA . PHE A 1 228 ? 6.997 2.816 15.262 1.00 89.31 228 PHE A CA 1
ATOM 1854 C C . PHE A 1 228 ? 8.316 3.238 15.929 1.00 89.31 228 PHE A C 1
ATOM 1856 O O . PHE A 1 228 ? 9.375 3.131 15.318 1.00 89.31 228 PHE A O 1
ATOM 1863 N N . GLU A 1 229 ? 8.276 3.727 17.170 1.00 87.81 229 GLU A N 1
ATOM 1864 C CA . GLU A 1 229 ? 9.473 4.110 17.923 1.00 87.81 229 GLU A CA 1
ATOM 1865 C C . GLU A 1 229 ? 10.349 2.882 18.203 1.00 87.81 229 GLU A C 1
ATOM 1867 O O . GLU A 1 229 ? 11.556 2.916 17.990 1.00 87.81 229 GLU A O 1
ATOM 1872 N N . GLN A 1 230 ? 9.741 1.770 18.615 1.00 87.12 230 GLN A N 1
ATOM 1873 C CA . GLN A 1 230 ? 10.472 0.559 18.980 1.00 87.12 230 GLN A CA 1
ATOM 1874 C C . GLN A 1 230 ? 10.966 -0.250 17.769 1.00 87.12 230 GLN A C 1
ATOM 1876 O O . GLN A 1 230 ? 12.046 -0.833 17.824 1.00 87.12 230 GLN A O 1
ATOM 1881 N N . PHE A 1 231 ? 10.187 -0.300 16.686 1.00 86.06 231 PHE A N 1
ATOM 1882 C CA . PHE A 1 231 ? 10.432 -1.173 15.532 1.00 86.06 231 PHE A CA 1
ATOM 1883 C C . PHE A 1 231 ? 10.685 -0.396 14.238 1.00 86.06 231 PHE A C 1
ATOM 1885 O O . PHE A 1 231 ? 10.397 -0.906 13.159 1.00 86.06 231 PHE A O 1
ATOM 1892 N N . TYR A 1 232 ? 11.220 0.823 14.321 1.00 85.38 232 TYR A N 1
ATOM 1893 C CA . TYR A 1 232 ? 11.424 1.703 13.165 1.00 85.38 232 TYR A CA 1
ATOM 1894 C C . TYR A 1 232 ? 12.096 1.015 11.976 1.00 85.38 232 TYR A C 1
ATOM 1896 O O . TYR A 1 232 ? 11.593 1.100 10.855 1.00 85.38 232 TYR A O 1
ATOM 1904 N N . ASP A 1 233 ? 13.179 0.280 12.228 1.00 83.12 233 ASP A N 1
ATOM 1905 C CA . ASP A 1 233 ? 13.929 -0.411 11.176 1.00 83.12 233 ASP A CA 1
ATOM 1906 C C . ASP A 1 233 ? 13.089 -1.463 10.430 1.00 83.12 233 ASP A C 1
ATOM 1908 O O . ASP A 1 233 ? 13.342 -1.722 9.261 1.00 83.12 233 ASP A O 1
ATOM 1912 N N . HIS A 1 234 ? 12.040 -2.016 11.053 1.00 83.44 234 HIS A N 1
ATOM 1913 C CA . HIS A 1 234 ? 11.148 -3.003 10.428 1.00 83.44 234 HIS A CA 1
ATOM 1914 C C . HIS A 1 234 ? 10.142 -2.369 9.453 1.00 83.44 234 HIS A C 1
ATOM 1916 O O . HIS A 1 234 ? 9.514 -3.078 8.672 1.00 83.44 234 HIS A O 1
ATOM 1922 N N . PHE A 1 235 ? 9.965 -1.043 9.481 1.00 82.75 235 PHE A N 1
ATOM 1923 C CA . PHE A 1 235 ? 9.158 -0.335 8.481 1.00 82.75 235 PHE A CA 1
ATOM 1924 C C . PHE A 1 235 ? 9.939 -0.049 7.189 1.00 82.75 235 PHE A C 1
ATOM 1926 O O . PHE A 1 235 ? 9.336 0.352 6.187 1.00 82.75 235 PHE A O 1
ATOM 1933 N N . HIS A 1 236 ? 11.260 -0.236 7.210 1.00 78.81 236 HIS A N 1
ATOM 1934 C CA . HIS A 1 236 ? 12.137 -0.083 6.055 1.00 78.81 236 HIS A CA 1
ATOM 1935 C C . HIS A 1 236 ? 12.535 -1.458 5.524 1.00 78.81 236 HIS A C 1
ATOM 1937 O O . HIS A 1 236 ? 12.658 -2.419 6.281 1.00 78.81 236 HIS A O 1
ATOM 1943 N N . ALA A 1 237 ? 12.723 -1.560 4.206 1.00 67.00 237 ALA A N 1
ATOM 1944 C CA . ALA A 1 237 ? 13.216 -2.789 3.598 1.00 67.00 237 ALA A CA 1
ATOM 1945 C C . ALA A 1 237 ? 14.580 -3.122 4.215 1.00 67.00 237 ALA A C 1
ATOM 1947 O O . ALA A 1 237 ? 15.517 -2.327 4.138 1.00 67.00 237 ALA A O 1
ATOM 1948 N N . ASN A 1 238 ? 14.636 -4.265 4.890 1.00 57.94 238 ASN A N 1
ATOM 1949 C CA . ASN A 1 238 ? 15.692 -4.599 5.825 1.00 57.94 238 ASN A CA 1
ATOM 1950 C C . ASN A 1 238 ? 17.041 -4.761 5.100 1.00 57.94 238 ASN A C 1
ATOM 1952 O O . ASN A 1 238 ? 17.189 -5.692 4.309 1.00 57.94 238 ASN A O 1
ATOM 1956 N N . PRO A 1 239 ? 18.058 -3.924 5.373 1.00 53.28 239 PRO A N 1
ATOM 1957 C CA . PRO A 1 239 ? 19.392 -4.111 4.819 1.00 53.28 239 PRO A CA 1
ATOM 1958 C C . PRO A 1 239 ? 20.206 -5.148 5.610 1.00 53.28 239 PRO A C 1
ATOM 1960 O O . PRO A 1 239 ? 21.429 -5.155 5.468 1.00 53.28 239 PRO A O 1
ATOM 1963 N N . GLN A 1 240 ? 19.574 -5.983 6.455 1.00 51.44 240 GLN A N 1
ATOM 1964 C CA . GLN A 1 240 ? 20.246 -6.859 7.430 1.00 51.44 240 GLN A CA 1
ATOM 1965 C C . GLN A 1 240 ? 21.284 -7.815 6.834 1.00 51.44 240 GLN A C 1
ATOM 1967 O O . GLN A 1 240 ? 22.235 -8.163 7.531 1.00 51.44 240 GLN A O 1
ATOM 1972 N N . ASP A 1 241 ? 21.183 -8.149 5.548 1.00 52.94 241 ASP A N 1
ATOM 1973 C CA . ASP A 1 241 ? 22.178 -8.989 4.871 1.00 52.94 241 ASP A CA 1
ATOM 1974 C C . ASP A 1 241 ? 23.354 -8.199 4.267 1.00 52.94 241 ASP A C 1
ATOM 1976 O O . ASP A 1 241 ? 24.328 -8.780 3.786 1.00 52.94 241 ASP A O 1
ATOM 1980 N N . SER A 1 242 ? 23.317 -6.864 4.314 1.00 59.97 242 SER A N 1
ATOM 1981 C CA . SER A 1 242 ? 24.399 -6.007 3.828 1.00 59.97 242 SER A CA 1
ATOM 1982 C C . SER A 1 242 ? 25.321 -5.571 4.971 1.00 59.97 242 SER A C 1
ATOM 1984 O O . SER A 1 242 ? 24.902 -4.989 5.972 1.00 59.97 242 SER A O 1
ATOM 1986 N N . SER A 1 243 ? 26.629 -5.777 4.800 1.00 59.72 243 SER A N 1
ATOM 1987 C CA . SER A 1 243 ? 27.657 -5.262 5.719 1.00 59.72 243 SER A CA 1
ATOM 1988 C C . SER A 1 243 ? 27.600 -3.736 5.887 1.00 59.72 243 SER A C 1
ATOM 1990 O O . SER A 1 243 ? 28.033 -3.217 6.915 1.00 59.72 243 SER A O 1
ATOM 1992 N N . HIS A 1 244 ? 27.046 -3.038 4.892 1.00 60.03 244 HIS A N 1
ATOM 1993 C CA . HIS A 1 244 ? 26.894 -1.589 4.832 1.00 60.03 244 HIS A CA 1
ATOM 1994 C C . HIS A 1 244 ? 25.701 -1.069 5.655 1.00 60.03 244 HIS A C 1
ATOM 1996 O O . HIS A 1 244 ? 25.767 0.042 6.172 1.00 60.03 244 HIS A O 1
ATOM 2002 N N . GLY A 1 245 ? 24.653 -1.871 5.875 1.00 64.75 245 GLY A N 1
ATOM 2003 C CA . GLY A 1 245 ? 23.485 -1.463 6.671 1.00 64.75 245 GLY A CA 1
ATOM 2004 C C . GLY A 1 245 ? 23.803 -1.103 8.128 1.00 64.75 245 GLY A C 1
ATOM 2005 O O . GLY A 1 245 ? 23.025 -0.409 8.770 1.00 64.75 245 GLY A O 1
ATOM 2006 N N . LYS A 1 246 ? 24.974 -1.510 8.638 1.00 67.38 246 LYS A N 1
ATOM 2007 C CA . LYS A 1 246 ? 25.427 -1.248 10.016 1.00 67.38 246 LYS A CA 1
ATOM 2008 C C . LYS A 1 246 ? 25.634 0.232 10.342 1.00 67.38 246 LYS A C 1
ATOM 2010 O O . LYS A 1 246 ? 25.620 0.579 11.512 1.00 67.38 246 LYS A O 1
ATOM 2015 N N . PHE A 1 247 ? 25.843 1.074 9.331 1.00 72.94 247 PHE A N 1
ATOM 2016 C CA . PHE A 1 247 ? 26.079 2.512 9.510 1.00 72.94 247 PHE A CA 1
ATOM 2017 C C . PHE A 1 247 ? 24.793 3.344 9.444 1.00 72.94 247 PHE A C 1
ATOM 2019 O O . PHE A 1 247 ? 24.838 4.569 9.530 1.00 72.94 247 PHE A O 1
ATOM 2026 N N . ILE A 1 248 ? 23.643 2.697 9.241 1.00 79.44 248 ILE A N 1
ATOM 2027 C CA . ILE A 1 248 ? 22.349 3.368 9.211 1.00 79.44 248 ILE A CA 1
ATOM 2028 C C . ILE A 1 248 ? 21.847 3.498 10.651 1.00 79.44 248 ILE A C 1
ATOM 2030 O O . ILE A 1 248 ? 21.257 2.569 11.205 1.00 79.44 248 ILE A O 1
ATOM 2034 N N . SER A 1 249 ? 22.070 4.669 11.245 1.00 79.81 249 SER A N 1
ATOM 2035 C CA . SER A 1 249 ? 21.541 5.001 12.567 1.00 79.81 249 SER A CA 1
ATOM 2036 C C . SER A 1 249 ? 20.053 5.355 12.495 1.00 79.81 249 SER A C 1
ATOM 2038 O O . SER A 1 249 ? 19.612 6.155 11.666 1.00 79.81 249 SER A O 1
ATOM 2040 N N . SER A 1 250 ? 19.279 4.801 13.416 1.00 83.00 250 SER A N 1
ATOM 2041 C CA . SER A 1 250 ? 17.872 5.108 13.636 1.00 83.00 250 SER A CA 1
ATOM 2042 C C . SER A 1 250 ? 17.573 5.162 15.129 1.00 83.00 250 SER A C 1
ATOM 2044 O O . SER A 1 250 ? 18.340 4.670 15.954 1.00 83.00 250 SER A O 1
ATOM 2046 N N . HIS A 1 251 ? 16.427 5.723 15.514 1.00 83.19 251 HIS A N 1
ATOM 2047 C CA . HIS A 1 251 ? 16.042 5.749 16.928 1.00 83.19 251 HIS A CA 1
ATOM 2048 C C . HIS A 1 251 ? 15.708 4.363 17.503 1.00 83.19 251 HIS A C 1
ATOM 2050 O O . HIS A 1 251 ? 15.581 4.253 18.720 1.00 83.19 251 HIS A O 1
ATOM 2056 N N . SER A 1 252 ? 15.580 3.311 16.679 1.00 82.25 252 SER A N 1
ATOM 2057 C CA . SER A 1 252 ? 15.441 1.935 17.178 1.00 82.25 252 SER A CA 1
ATOM 2058 C C . SER A 1 252 ? 16.776 1.227 17.410 1.00 82.25 252 SER A C 1
ATOM 2060 O O . SER A 1 252 ? 16.806 0.269 18.182 1.00 82.25 252 SER A O 1
ATOM 2062 N N . ASN A 1 253 ? 17.868 1.672 16.776 1.00 82.44 253 ASN A N 1
ATOM 2063 C CA . ASN A 1 253 ? 19.168 0.993 16.840 1.00 82.44 253 ASN A CA 1
ATOM 2064 C C . ASN A 1 253 ? 20.317 1.840 17.422 1.00 82.44 253 ASN A C 1
ATOM 2066 O O . ASN A 1 253 ? 21.359 1.279 17.756 1.00 82.44 253 ASN A O 1
ATOM 2070 N N . ASP A 1 254 ? 20.117 3.147 17.613 1.00 85.12 254 ASP A N 1
ATOM 2071 C CA . ASP A 1 254 ? 21.121 4.086 18.112 1.00 85.12 254 ASP A CA 1
ATOM 2072 C C . ASP A 1 254 ? 20.569 4.951 19.265 1.00 85.12 254 ASP A C 1
ATOM 2074 O O . ASP A 1 254 ? 19.503 5.572 19.177 1.00 85.12 254 ASP A O 1
ATOM 2078 N N . ILE A 1 255 ? 21.311 4.997 20.379 1.00 86.12 255 ILE A N 1
ATOM 2079 C CA . ILE A 1 255 ? 20.900 5.700 21.607 1.00 86.12 255 ILE A CA 1
ATOM 2080 C C . ILE A 1 255 ? 20.912 7.223 21.415 1.00 86.12 255 ILE A C 1
ATOM 2082 O O . ILE A 1 255 ? 20.044 7.907 21.961 1.00 86.12 255 ILE A O 1
ATOM 2086 N N . HIS A 1 256 ? 21.855 7.760 20.639 1.00 86.00 256 HIS A N 1
ATOM 2087 C CA . HIS A 1 256 ? 21.954 9.194 20.371 1.00 86.00 256 HIS A CA 1
ATOM 2088 C C . HIS A 1 256 ? 20.795 9.654 19.483 1.00 86.00 256 HIS A C 1
ATOM 2090 O O . HIS A 1 256 ? 20.151 10.664 19.777 1.00 86.00 256 HIS A O 1
ATOM 2096 N N . ALA A 1 257 ? 20.456 8.876 18.453 1.00 85.56 257 ALA A N 1
ATOM 2097 C CA . ALA A 1 257 ? 19.276 9.112 17.623 1.00 85.56 257 ALA A CA 1
ATOM 2098 C C . ALA A 1 257 ? 17.981 9.086 18.455 1.00 85.56 257 ALA A C 1
ATOM 2100 O O . ALA A 1 257 ? 17.110 9.951 18.303 1.00 85.56 257 ALA A O 1
ATOM 2101 N N . LEU A 1 258 ? 17.866 8.126 19.378 1.00 86.44 258 LEU A N 1
ATOM 2102 C CA . LEU A 1 258 ? 16.729 8.022 20.291 1.00 86.44 258 LEU A CA 1
ATOM 2103 C C . LEU A 1 258 ? 16.636 9.221 21.247 1.00 86.44 258 LEU A C 1
ATOM 2105 O O . LEU A 1 258 ? 15.542 9.742 21.479 1.00 86.44 258 LEU A O 1
ATOM 2109 N N . ASP A 1 259 ? 17.760 9.694 21.788 1.00 87.25 259 ASP A N 1
ATOM 2110 C CA . ASP A 1 259 ? 17.780 10.860 22.677 1.00 87.25 259 ASP A CA 1
ATOM 2111 C C . ASP A 1 259 ? 17.418 12.161 21.941 1.00 87.25 259 ASP A C 1
ATOM 2113 O O . ASP A 1 259 ? 16.647 12.986 22.451 1.00 87.25 259 ASP A O 1
ATOM 2117 N N . GLN A 1 260 ? 17.865 12.310 20.688 1.00 86.50 260 GLN A N 1
ATOM 2118 C CA . GLN A 1 260 ? 17.435 13.407 19.818 1.00 86.50 260 GLN A CA 1
ATOM 2119 C C . GLN A 1 260 ? 15.918 13.373 19.586 1.00 86.50 260 GLN A C 1
ATOM 2121 O O . GLN A 1 260 ? 15.249 14.399 19.757 1.00 86.50 260 GLN A O 1
ATOM 2126 N N . LEU A 1 261 ? 15.349 12.204 19.266 1.00 86.75 261 LEU A N 1
ATOM 2127 C CA . LEU A 1 261 ? 13.902 12.047 19.083 1.00 86.75 261 LEU A CA 1
ATOM 2128 C C . LEU A 1 261 ? 13.130 12.417 20.357 1.00 86.75 261 LEU A C 1
ATOM 2130 O O . LEU A 1 261 ? 12.163 13.183 20.299 1.00 86.75 261 LEU A O 1
ATOM 2134 N N . ARG A 1 262 ? 13.582 11.935 21.520 1.00 87.75 262 ARG A N 1
ATOM 2135 C CA . ARG A 1 262 ? 12.985 12.259 22.827 1.00 87.75 262 ARG A CA 1
ATOM 2136 C C . ARG A 1 262 ? 13.065 13.747 23.136 1.00 87.75 262 ARG A C 1
ATOM 2138 O O . ARG A 1 262 ? 12.084 14.327 23.598 1.00 87.75 262 ARG A O 1
ATOM 2145 N N . THR A 1 263 ? 14.187 14.388 22.827 1.00 87.69 263 THR A N 1
ATOM 2146 C CA . THR A 1 263 ? 14.355 15.836 22.993 1.00 87.69 263 THR A CA 1
ATOM 2147 C C . THR A 1 263 ? 13.370 16.616 22.125 1.00 87.69 263 THR A C 1
ATOM 2149 O O . THR A 1 263 ? 12.758 17.575 22.602 1.00 87.69 263 THR A O 1
ATOM 2152 N N . ILE A 1 264 ? 13.176 16.208 20.867 1.00 87.19 264 ILE A N 1
ATOM 2153 C CA . ILE A 1 264 ? 12.188 16.828 19.971 1.00 87.19 264 ILE A CA 1
ATOM 2154 C C . ILE A 1 264 ? 10.772 16.623 20.522 1.00 87.19 264 ILE A C 1
ATOM 2156 O O . ILE A 1 264 ? 10.002 17.584 20.579 1.00 87.19 264 ILE A O 1
ATOM 2160 N N . LYS A 1 265 ? 10.443 15.407 20.976 1.00 86.62 265 LYS A N 1
ATOM 2161 C CA . LYS A 1 265 ? 9.140 15.085 21.574 1.00 86.62 265 LYS A CA 1
ATOM 2162 C C . LYS A 1 265 ? 8.861 15.934 22.817 1.00 86.62 265 LYS A C 1
ATOM 2164 O O . LYS A 1 265 ? 7.788 16.518 22.920 1.00 86.62 265 LYS A O 1
ATOM 2169 N N . ASN A 1 266 ? 9.837 16.080 23.714 1.00 87.38 266 ASN A N 1
ATOM 2170 C CA . ASN A 1 266 ? 9.710 16.874 24.942 1.00 87.38 266 ASN A CA 1
ATOM 2171 C C . ASN A 1 266 ? 9.557 18.380 24.675 1.00 87.38 266 ASN A C 1
ATOM 2173 O O . ASN A 1 266 ? 8.959 19.090 25.479 1.00 87.38 266 ASN A O 1
ATOM 2177 N N . LYS A 1 267 ? 10.089 18.877 23.551 1.00 89.25 267 LYS A N 1
ATOM 2178 C CA . LYS A 1 267 ? 9.926 20.273 23.112 1.00 89.25 267 LYS A CA 1
ATOM 2179 C C . LYS A 1 267 ? 8.602 20.525 22.382 1.00 89.25 267 LYS A C 1
ATOM 2181 O O . LYS A 1 267 ? 8.274 21.683 22.124 1.00 89.25 267 LYS A O 1
ATOM 2186 N N . ALA A 1 268 ? 7.857 19.483 22.009 1.00 85.00 268 ALA A N 1
ATOM 2187 C CA . ALA A 1 268 ? 6.602 19.638 21.288 1.00 85.00 268 ALA A CA 1
ATOM 2188 C C . ALA A 1 268 ? 5.503 20.194 22.206 1.00 85.00 268 ALA A C 1
ATOM 2190 O O . ALA A 1 268 ? 5.314 19.738 23.330 1.00 85.00 268 ALA A O 1
ATOM 2191 N N . SER A 1 269 ? 4.727 21.153 21.699 1.00 84.00 269 SER A N 1
ATOM 2192 C CA . SER A 1 269 ? 3.604 21.754 22.431 1.00 84.00 269 SER A CA 1
ATOM 2193 C C . SER A 1 269 ? 2.425 20.794 22.632 1.00 84.00 269 SER A C 1
ATOM 2195 O O . SER A 1 269 ? 1.620 20.992 23.538 1.00 84.00 269 SER A O 1
ATOM 2197 N N . SER A 1 270 ? 2.300 19.766 21.787 1.00 86.62 270 SER A N 1
ATOM 2198 C CA . SER A 1 270 ? 1.221 18.778 21.837 1.00 86.62 270 SER A CA 1
ATOM 2199 C C . SER A 1 270 ? 1.708 17.402 21.385 1.00 86.62 270 SER A C 1
ATOM 2201 O O . SER A 1 270 ? 2.150 17.244 20.243 1.00 86.62 270 SER A O 1
ATOM 2203 N N . SER A 1 271 ? 1.559 16.391 22.254 1.00 83.88 271 SER A N 1
ATOM 2204 C CA . SER A 1 271 ? 1.877 14.988 21.926 1.00 83.88 271 SER A CA 1
ATOM 2205 C C . SER A 1 271 ? 1.067 14.503 20.727 1.00 83.88 271 SER A C 1
ATOM 2207 O O . SER A 1 271 ? 1.611 13.924 19.796 1.00 83.88 271 SER A O 1
ATOM 2209 N N . SER A 1 272 ? -0.226 14.838 20.680 1.00 82.50 272 SER A N 1
ATOM 2210 C CA . SER A 1 272 ? -1.111 14.414 19.591 1.00 82.50 272 SER A CA 1
ATOM 2211 C C . SER A 1 272 ? -0.684 14.984 18.233 1.00 82.50 272 SER A C 1
ATOM 2213 O O . SER A 1 272 ? -0.670 14.263 17.235 1.00 82.50 272 SER A O 1
ATOM 2215 N N . GLN A 1 273 ? -0.287 16.262 18.180 1.00 84.12 273 GLN A N 1
ATOM 2216 C CA . GLN A 1 273 ? 0.218 16.869 16.941 1.00 84.12 273 GLN A CA 1
ATOM 2217 C C . GLN A 1 273 ? 1.575 16.286 16.539 1.00 84.12 273 GLN A C 1
ATOM 2219 O O . GLN A 1 273 ? 1.817 16.056 15.354 1.00 84.12 273 GLN A O 1
ATOM 2224 N N . PHE A 1 274 ? 2.440 16.011 17.517 1.00 87.44 274 PHE A N 1
ATOM 2225 C CA . PHE A 1 274 ? 3.717 15.348 17.280 1.00 87.44 274 PHE A CA 1
ATOM 2226 C C . PHE A 1 274 ? 3.516 13.949 16.682 1.00 87.44 274 PHE A C 1
ATOM 2228 O O . PHE A 1 274 ? 4.080 13.659 15.629 1.00 87.44 274 PHE A O 1
ATOM 2235 N N . VAL A 1 275 ? 2.645 13.126 17.274 1.00 87.50 275 VAL A N 1
ATOM 2236 C CA . VAL A 1 275 ? 2.298 11.796 16.752 1.00 87.50 275 VAL A CA 1
ATOM 2237 C C . VAL A 1 275 ? 1.743 11.898 15.339 1.00 87.50 275 VAL A C 1
ATOM 2239 O O . VAL A 1 275 ? 2.264 11.240 14.444 1.00 87.50 275 VAL A O 1
ATOM 2242 N N . LYS A 1 276 ? 0.763 12.776 15.086 1.00 85.31 276 LYS A N 1
ATOM 2243 C CA . LYS A 1 276 ? 0.216 12.971 13.731 1.00 85.31 276 LYS A CA 1
ATOM 2244 C C . LYS A 1 276 ? 1.304 13.320 12.714 1.00 85.31 276 LYS A C 1
ATOM 2246 O O . LYS A 1 276 ? 1.287 12.795 11.604 1.00 85.31 276 LYS A O 1
ATOM 2251 N N . LYS A 1 277 ? 2.256 14.182 13.090 1.00 85.69 277 LYS A N 1
ATOM 2252 C CA . LYS A 1 277 ? 3.386 14.565 12.235 1.00 85.69 277 LYS A CA 1
ATOM 2253 C C . LYS A 1 277 ? 4.313 13.381 11.959 1.00 85.69 277 LYS A C 1
ATOM 2255 O O . LYS A 1 277 ? 4.688 13.181 10.809 1.00 85.69 277 LYS A O 1
ATOM 2260 N N . MET A 1 278 ? 4.649 12.596 12.981 1.00 86.31 278 MET A N 1
ATOM 2261 C CA . MET A 1 278 ? 5.504 11.414 12.832 1.00 86.31 278 MET A CA 1
ATOM 2262 C C . MET A 1 278 ? 4.826 10.318 12.006 1.00 86.31 278 MET A C 1
ATOM 2264 O O . MET A 1 278 ? 5.466 9.700 11.166 1.00 86.31 278 MET A O 1
ATOM 2268 N N . MET A 1 279 ? 3.519 10.118 12.178 1.00 87.50 279 MET A N 1
ATOM 2269 C CA . MET A 1 279 ? 2.743 9.124 11.428 1.00 87.50 279 MET A CA 1
ATOM 2270 C C . MET A 1 279 ? 2.402 9.575 10.000 1.00 87.50 279 MET A C 1
ATOM 2272 O O . MET A 1 279 ? 1.959 8.764 9.191 1.00 87.50 279 MET A O 1
ATOM 2276 N N . ALA A 1 280 ? 2.599 10.850 9.648 1.00 84.38 280 ALA A N 1
ATOM 2277 C CA . ALA A 1 280 ? 2.283 11.355 8.312 1.00 84.38 280 ALA A CA 1
ATOM 2278 C C . ALA A 1 280 ? 3.148 10.714 7.214 1.00 84.38 280 ALA A C 1
ATOM 2280 O O . ALA A 1 280 ? 2.665 10.551 6.089 1.00 84.38 280 ALA A O 1
ATOM 2281 N N . SER A 1 281 ? 4.389 10.336 7.547 1.00 82.81 281 SER A N 1
ATOM 2282 C CA . SER A 1 281 ? 5.328 9.670 6.636 1.00 82.81 281 SER A CA 1
ATOM 2283 C C . SER A 1 281 ? 4.951 8.224 6.337 1.00 82.81 281 SER A C 1
ATOM 2285 O O . SER A 1 281 ? 5.383 7.704 5.312 1.00 82.81 281 SER A O 1
ATOM 2287 N N . LEU A 1 282 ? 4.158 7.592 7.206 1.00 88.00 282 LEU A N 1
ATOM 2288 C CA . LEU A 1 282 ? 3.749 6.205 7.077 1.00 88.00 282 LEU A CA 1
ATOM 2289 C C . LEU A 1 282 ? 2.588 6.035 6.080 1.00 88.00 282 LEU A C 1
ATOM 2291 O O . LEU A 1 282 ? 1.708 6.907 5.976 1.00 88.00 282 LEU A O 1
ATOM 2295 N N . PRO A 1 283 ? 2.503 4.871 5.409 1.00 90.69 283 PRO A N 1
ATOM 2296 C CA . PRO A 1 283 ? 3.582 3.921 5.114 1.00 90.69 283 PRO A CA 1
ATOM 2297 C C . PRO A 1 283 ? 4.795 4.592 4.461 1.00 90.69 283 PRO A C 1
ATOM 2299 O O . PRO A 1 283 ? 4.604 5.568 3.745 1.00 90.69 283 PRO A O 1
ATOM 2302 N N . TYR A 1 284 ? 6.016 4.097 4.649 1.00 87.56 284 TYR A N 1
ATOM 2303 C CA . TYR A 1 284 ? 7.194 4.592 3.937 1.00 87.56 284 TYR A CA 1
ATOM 2304 C C . TYR A 1 284 ? 7.167 4.213 2.454 1.00 87.56 284 TYR A C 1
ATOM 2306 O O . TYR A 1 284 ? 6.517 3.263 2.033 1.00 87.56 284 TYR A O 1
ATOM 2314 N N . THR A 1 285 ? 7.841 5.015 1.632 1.00 84.12 285 THR A N 1
ATOM 2315 C CA . THR A 1 285 ? 8.209 4.637 0.257 1.00 84.12 285 THR A CA 1
ATOM 2316 C C . THR A 1 285 ? 9.564 3.945 0.278 1.00 84.12 285 THR A C 1
ATOM 2318 O O . THR A 1 285 ? 10.384 4.287 1.129 1.00 84.12 285 THR A O 1
ATOM 2321 N N . CYS A 1 286 ? 9.847 3.066 -0.683 1.00 75.00 286 CYS A N 1
ATOM 2322 C CA . CYS A 1 286 ? 11.197 2.532 -0.871 1.00 75.00 286 CYS A CA 1
ATOM 2323 C C . CYS A 1 286 ? 12.163 3.684 -1.184 1.00 75.00 286 CYS A C 1
ATOM 2325 O O . CYS A 1 286 ? 12.150 4.240 -2.281 1.00 75.00 286 CYS A O 1
ATOM 2327 N N . GLN A 1 287 ? 12.964 4.077 -0.196 1.00 71.00 287 GLN A N 1
ATOM 2328 C CA . GLN A 1 287 ? 14.013 5.082 -0.328 1.00 71.00 287 GLN A CA 1
ATOM 2329 C C . GLN A 1 287 ? 15.335 4.443 0.070 1.00 71.00 287 GLN A C 1
ATOM 2331 O O . GLN A 1 287 ? 15.408 3.733 1.071 1.00 71.00 287 GLN A O 1
ATOM 2336 N N . SER A 1 288 ? 16.384 4.709 -0.705 1.00 66.69 288 SER A N 1
ATOM 2337 C CA . SER A 1 288 ? 17.733 4.320 -0.310 1.00 66.69 288 SER A CA 1
ATOM 2338 C C . SER A 1 288 ? 18.195 5.245 0.808 1.00 66.69 288 SER A C 1
ATOM 2340 O O . SER A 1 288 ? 18.296 6.457 0.615 1.00 66.69 288 SER A O 1
ATOM 2342 N N . GLN A 1 289 ? 18.507 4.678 1.967 1.00 72.56 289 GLN A N 1
ATOM 2343 C CA . GLN A 1 289 ? 19.290 5.367 2.987 1.00 72.56 289 GLN A CA 1
ATOM 2344 C C . GLN A 1 289 ? 20.773 5.268 2.617 1.00 72.56 289 GLN A C 1
ATOM 2346 O O . GLN A 1 289 ? 21.179 4.332 1.927 1.00 72.56 289 GLN A O 1
ATOM 2351 N N . SER A 1 290 ? 21.572 6.260 3.011 1.00 72.06 290 SER A N 1
ATOM 2352 C CA . SER A 1 290 ? 23.013 6.243 2.753 1.00 72.06 290 SER A CA 1
ATOM 2353 C C . SER A 1 290 ? 23.711 5.433 3.845 1.00 72.06 290 SER A C 1
ATOM 2355 O O . SER A 1 290 ? 23.715 5.880 4.991 1.00 72.06 290 SER A O 1
ATOM 2357 N N . PRO A 1 291 ? 24.341 4.289 3.528 1.00 77.25 291 PRO A N 1
ATOM 2358 C CA . PRO A 1 291 ? 25.059 3.481 4.509 1.00 77.25 291 PRO A CA 1
ATOM 2359 C C . PRO A 1 291 ? 26.497 3.988 4.734 1.00 77.25 291 PRO A C 1
ATOM 2361 O O . PRO A 1 291 ? 27.422 3.209 4.961 1.00 77.25 291 PRO A O 1
ATOM 2364 N N . SER A 1 292 ? 26.734 5.290 4.568 1.00 80.56 292 SER A N 1
ATOM 2365 C CA . SER A 1 292 ? 28.070 5.867 4.710 1.00 80.56 292 SER A CA 1
ATOM 2366 C C . SER A 1 292 ? 28.466 5.923 6.189 1.00 80.56 292 SER A C 1
ATOM 2368 O O . SER A 1 292 ? 27.716 6.506 6.973 1.00 80.56 292 SER A O 1
ATOM 2370 N N . PRO A 1 293 ? 29.670 5.451 6.570 1.00 79.31 293 PRO A N 1
ATOM 2371 C CA . PRO A 1 293 ? 30.165 5.558 7.943 1.00 79.31 293 PRO A CA 1
ATOM 2372 C C . PRO A 1 293 ? 30.187 6.996 8.475 1.00 79.31 293 PRO A C 1
ATOM 2374 O O . PRO A 1 293 ? 30.031 7.210 9.667 1.00 79.31 293 PRO A O 1
ATOM 2377 N N . TYR A 1 294 ? 30.336 7.998 7.599 1.00 82.38 294 TYR A N 1
ATOM 2378 C CA . TYR A 1 294 ? 30.305 9.416 7.986 1.00 82.38 294 TYR A CA 1
ATOM 2379 C C . TYR A 1 294 ? 28.942 9.902 8.506 1.00 82.38 294 TYR A C 1
ATOM 2381 O O . TYR A 1 294 ? 28.862 11.013 9.022 1.00 82.38 294 TYR A O 1
ATOM 2389 N N . PHE A 1 295 ? 27.878 9.113 8.341 1.00 77.56 295 PHE A N 1
ATOM 2390 C CA . PHE A 1 295 ? 26.550 9.411 8.882 1.00 77.56 295 PHE A CA 1
ATOM 2391 C C . PHE A 1 295 ? 26.211 8.588 10.130 1.00 77.56 295 PHE A C 1
ATOM 2393 O O . PHE A 1 295 ? 25.087 8.682 10.618 1.00 77.56 295 PHE A O 1
ATOM 2400 N N . ASP A 1 296 ? 27.168 7.823 10.658 1.00 77.50 296 ASP A N 1
ATOM 2401 C CA . ASP A 1 296 ? 26.994 7.066 11.892 1.00 77.50 296 ASP A CA 1
ATOM 2402 C C . ASP A 1 296 ? 26.949 8.020 13.096 1.00 77.50 296 ASP A C 1
ATOM 2404 O O . ASP A 1 296 ? 27.945 8.659 13.458 1.00 77.50 296 ASP A O 1
ATOM 2408 N N . LEU A 1 297 ? 25.774 8.127 13.715 1.00 79.75 297 LEU A N 1
ATOM 2409 C CA . LEU A 1 297 ? 25.569 9.001 14.866 1.00 79.75 297 LEU A CA 1
ATOM 2410 C C . LEU A 1 297 ? 26.381 8.534 16.079 1.00 79.75 297 LEU A C 1
ATOM 2412 O O . LEU A 1 297 ? 26.863 9.377 16.831 1.00 79.75 297 LEU A O 1
ATOM 2416 N N . SER A 1 298 ? 26.637 7.237 16.236 1.00 77.94 298 SER A N 1
ATOM 2417 C CA . SER A 1 298 ? 27.437 6.734 17.358 1.00 77.94 298 SER A CA 1
ATOM 2418 C C . SER A 1 298 ? 28.896 7.211 17.314 1.00 77.94 298 SER A C 1
ATOM 2420 O O . SER A 1 298 ? 29.549 7.312 18.353 1.00 77.94 298 SER A O 1
ATOM 2422 N N . LEU A 1 299 ? 29.411 7.524 16.118 1.00 79.06 299 LEU A N 1
ATOM 2423 C CA . LEU A 1 299 ? 30.789 7.972 15.911 1.00 79.06 299 LEU A CA 1
ATOM 2424 C C . LEU A 1 299 ? 30.929 9.498 15.856 1.00 79.06 299 LEU A C 1
ATOM 2426 O O . LEU A 1 299 ? 31.996 10.016 16.190 1.00 79.06 299 LEU A O 1
ATOM 2430 N N . PHE A 1 300 ? 29.890 10.209 15.406 1.00 79.38 300 PHE A N 1
ATOM 2431 C CA . PHE A 1 300 ? 29.982 11.627 15.038 1.00 79.38 300 PHE A CA 1
ATOM 2432 C C . PHE A 1 300 ? 28.959 12.558 15.726 1.00 79.38 300 PHE A C 1
ATOM 2434 O O . PHE A 1 300 ? 28.891 13.727 15.330 1.00 79.38 300 PHE A O 1
ATOM 2441 N N . SER A 1 301 ? 28.180 12.098 16.722 1.00 68.19 301 SER A N 1
ATOM 2442 C CA . SER A 1 301 ? 27.180 12.924 17.445 1.00 68.19 301 SER A CA 1
ATOM 2443 C C . SER A 1 301 ? 27.480 13.227 18.912 1.00 68.19 301 SER A C 1
ATOM 2445 O O . SER A 1 301 ? 28.214 12.455 19.567 1.00 68.19 301 SER A O 1
#

Radius of gyration: 21.37 Å; Cα contacts (8 Å, |Δi|>4): 499; chains: 1; bounding box: 64×40×51 Å